Protein AF-A0A8S3Q3R0-F1 (afdb_monomer_lite)

Structure (mmCIF, N/CA/C/O backbone):
data_AF-A0A8S3Q3R0-F1
#
_entry.id   AF-A0A8S3Q3R0-F1
#
loop_
_atom_site.group_PDB
_atom_site.id
_atom_site.type_symbol
_atom_site.label_atom_id
_atom_site.label_alt_id
_atom_site.label_comp_id
_atom_site.label_asym_id
_atom_site.label_entity_id
_atom_site.label_seq_id
_atom_site.pdbx_PDB_ins_code
_atom_site.Cartn_x
_atom_site.Cartn_y
_atom_site.Cartn_z
_atom_site.occupancy
_atom_site.B_iso_or_equiv
_atom_site.auth_seq_id
_atom_site.auth_comp_id
_atom_site.auth_asym_id
_atom_site.auth_atom_id
_atom_site.pdbx_PDB_model_num
ATOM 1 N N . MET A 1 1 ? 2.357 1.142 56.734 1.00 55.53 1 MET A N 1
ATOM 2 C CA . MET A 1 1 ? 2.567 0.820 55.309 1.00 55.53 1 MET A CA 1
ATOM 3 C C . MET A 1 1 ? 4.013 0.395 55.150 1.00 55.53 1 MET A C 1
ATOM 5 O O . MET A 1 1 ? 4.889 1.196 55.467 1.00 55.53 1 MET A O 1
ATOM 9 N N . THR A 1 2 ? 4.252 -0.863 54.793 1.00 74.12 2 THR A N 1
ATOM 10 C CA . THR A 1 2 ? 5.603 -1.425 54.635 1.00 74.12 2 THR A CA 1
ATOM 11 C C . THR A 1 2 ? 6.264 -0.906 53.353 1.00 74.12 2 THR A C 1
ATOM 13 O O . THR A 1 2 ? 5.603 -0.333 52.483 1.00 74.12 2 THR A O 1
ATOM 16 N N . GLU A 1 3 ? 7.583 -1.049 53.240 1.00 57.28 3 GLU A N 1
ATOM 17 C CA . GLU A 1 3 ? 8.340 -0.569 52.076 1.00 57.28 3 GLU A CA 1
ATOM 18 C C . GLU A 1 3 ? 7.909 -1.259 50.772 1.00 57.28 3 GLU A C 1
ATOM 20 O O . GLU A 1 3 ? 7.793 -0.607 49.731 1.00 57.28 3 GLU A O 1
ATOM 25 N N . ASP A 1 4 ? 7.524 -2.531 50.862 1.00 60.81 4 ASP A N 1
ATOM 26 C CA . ASP A 1 4 ? 6.978 -3.295 49.738 1.00 60.81 4 ASP A CA 1
ATOM 27 C C . ASP A 1 4 ? 5.596 -2.788 49.312 1.00 60.81 4 ASP A C 1
ATOM 29 O O . ASP A 1 4 ? 5.349 -2.588 48.124 1.00 60.81 4 ASP A O 1
ATOM 33 N N . GLN A 1 5 ? 4.733 -2.417 50.265 1.00 55.50 5 GLN A N 1
ATOM 34 C CA . GLN A 1 5 ? 3.443 -1.783 49.957 1.00 55.50 5 GLN A CA 1
ATOM 35 C C . GLN A 1 5 ? 3.614 -0.412 49.279 1.00 55.50 5 GLN A C 1
ATOM 37 O O . GLN A 1 5 ? 2.779 -0.004 48.472 1.00 55.50 5 GLN A O 1
ATOM 42 N N . ARG A 1 6 ? 4.705 0.316 49.569 1.00 60.00 6 ARG A N 1
ATOM 43 C CA . ARG A 1 6 ? 5.038 1.577 48.879 1.00 60.00 6 ARG A CA 1
ATOM 44 C C . ARG A 1 6 ? 5.534 1.357 47.455 1.00 60.00 6 ARG A C 1
ATOM 46 O O . ARG A 1 6 ? 5.223 2.180 46.593 1.00 60.00 6 ARG A O 1
ATOM 53 N N . LYS A 1 7 ? 6.323 0.308 47.209 1.00 60.75 7 LYS A N 1
ATOM 54 C CA . LYS A 1 7 ? 6.790 -0.038 45.858 1.00 60.75 7 LYS A CA 1
ATOM 55 C C . LYS A 1 7 ? 5.627 -0.486 44.981 1.00 60.75 7 LYS A C 1
ATOM 57 O O . LYS A 1 7 ? 5.509 0.004 43.860 1.00 60.75 7 LYS A O 1
ATOM 62 N N . GLU A 1 8 ? 4.727 -1.292 45.532 1.00 63.91 8 GLU A N 1
ATOM 63 C CA . GLU A 1 8 ? 3.552 -1.773 44.808 1.00 63.91 8 GLU A CA 1
ATOM 64 C C . GLU A 1 8 ? 2.588 -0.631 44.466 1.00 63.91 8 GLU A C 1
ATOM 66 O O . GLU A 1 8 ? 2.228 -0.438 43.307 1.00 63.91 8 GLU A O 1
ATOM 71 N N . ALA A 1 9 ? 2.299 0.253 45.427 1.00 65.81 9 ALA A N 1
ATOM 72 C CA . ALA A 1 9 ? 1.478 1.437 45.171 1.00 65.81 9 ALA A CA 1
ATOM 73 C C . ALA A 1 9 ? 2.068 2.355 44.079 1.00 65.81 9 ALA A C 1
ATOM 75 O O . ALA A 1 9 ? 1.327 2.954 43.296 1.00 65.81 9 ALA A O 1
ATOM 76 N N . LYS A 1 10 ? 3.403 2.460 43.994 1.00 64.31 10 LYS A N 1
ATOM 77 C CA . LYS A 1 10 ? 4.081 3.223 42.933 1.00 64.31 10 LYS A CA 1
ATOM 78 C C . LYS A 1 10 ? 4.008 2.526 41.570 1.00 64.31 10 LYS A C 1
ATOM 80 O O . LYS A 1 10 ? 3.800 3.228 40.579 1.00 64.31 10 LYS A O 1
ATOM 85 N N . ARG A 1 11 ? 4.136 1.192 41.502 1.00 66.56 11 ARG A N 1
ATOM 86 C CA . ARG A 1 11 ? 3.956 0.419 40.253 1.00 66.56 11 ARG A CA 1
ATOM 87 C C . ARG A 1 11 ? 2.537 0.579 39.719 1.00 66.56 11 ARG A C 1
ATOM 89 O O . ARG A 1 11 ? 2.366 0.987 38.572 1.00 66.56 11 ARG A O 1
ATOM 96 N N . VAL A 1 12 ? 1.532 0.379 40.570 1.00 68.44 12 VAL A N 1
ATOM 97 C CA . VAL A 1 12 ? 0.114 0.511 40.200 1.00 68.44 12 VAL A CA 1
ATOM 98 C C . 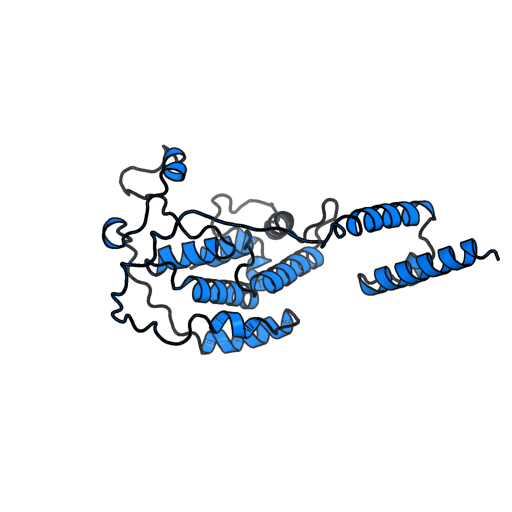VAL A 1 12 ? -0.205 1.922 39.690 1.00 68.44 12 VAL A C 1
ATOM 100 O O . VAL A 1 12 ? -0.873 2.081 38.667 1.00 68.44 12 VAL A O 1
ATOM 103 N N . ALA A 1 13 ? 0.325 2.964 40.340 1.00 68.50 13 ALA A N 1
ATOM 104 C CA . ALA A 1 13 ? 0.142 4.346 39.895 1.00 68.50 13 ALA A CA 1
ATOM 105 C C . ALA A 1 13 ? 0.798 4.629 38.529 1.00 68.50 13 ALA A C 1
ATOM 107 O O . ALA A 1 13 ? 0.2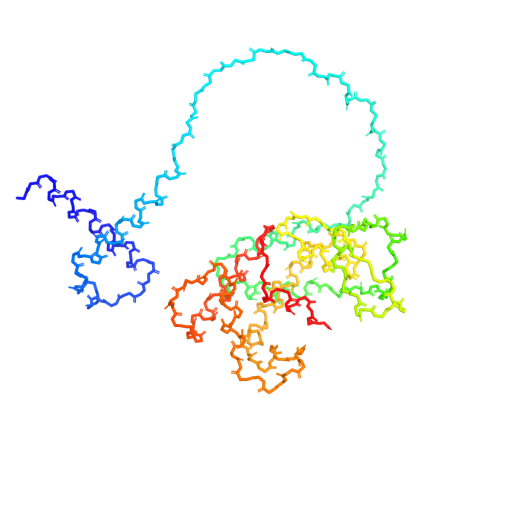23 5.340 37.701 1.00 68.50 13 ALA A O 1
ATOM 108 N N . HIS A 1 14 ? 1.980 4.063 38.271 1.00 64.56 14 HIS A N 1
ATOM 109 C CA . HIS A 1 14 ? 2.680 4.226 36.997 1.00 64.56 14 HIS A CA 1
ATOM 110 C C . HIS A 1 14 ? 1.936 3.542 35.840 1.00 64.56 14 HIS A C 1
ATOM 112 O O . HIS A 1 14 ? 1.768 4.136 34.774 1.00 64.56 14 HIS A O 1
ATOM 118 N N . VAL A 1 15 ? 1.404 2.342 36.078 1.00 60.66 15 VAL A N 1
ATOM 119 C CA . VAL A 1 15 ? 0.620 1.583 35.092 1.00 60.66 15 VAL A CA 1
ATOM 120 C C . VAL A 1 15 ? -0.714 2.270 34.793 1.00 60.66 15 VAL A C 1
ATOM 122 O O . VAL A 1 15 ? -1.055 2.448 33.623 1.00 60.66 15 VAL A O 1
ATOM 125 N N . LYS A 1 16 ? -1.429 2.774 35.811 1.00 64.81 16 LYS A N 1
ATOM 126 C CA . LYS A 1 16 ? -2.643 3.589 35.598 1.00 64.81 16 LYS A CA 1
ATOM 127 C C . LYS A 1 16 ? -2.356 4.833 34.747 1.00 64.81 16 LYS A C 1
ATOM 129 O O . LYS A 1 16 ? -3.160 5.186 33.884 1.00 64.81 16 LYS A O 1
ATOM 134 N N . ALA A 1 17 ? -1.196 5.467 34.931 1.00 62.94 17 ALA A N 1
ATOM 135 C CA . ALA A 1 17 ? -0.782 6.611 34.120 1.00 62.94 17 ALA A CA 1
ATOM 136 C C . ALA A 1 17 ? -0.453 6.228 32.664 1.00 62.94 17 ALA A C 1
ATOM 138 O O . ALA A 1 17 ? -0.790 6.985 31.754 1.00 62.94 17 ALA A O 1
ATOM 139 N N . LEU A 1 18 ? 0.162 5.064 32.423 1.00 53.94 18 LEU A N 1
ATOM 140 C CA . LEU A 1 18 ? 0.450 4.556 31.074 1.00 53.94 18 LEU A CA 1
ATOM 141 C C . LEU A 1 18 ? -0.827 4.155 30.325 1.00 53.94 18 LEU A C 1
ATOM 143 O O . LEU A 1 18 ? -1.009 4.562 29.177 1.00 53.94 18 LEU A O 1
ATOM 147 N N . LEU A 1 19 ? -1.752 3.465 30.998 1.00 54.62 19 LEU A N 1
ATOM 148 C CA . LEU A 1 19 ? -3.058 3.090 30.445 1.00 54.62 19 LEU A CA 1
ATOM 149 C C . LEU A 1 19 ? -3.909 4.326 30.120 1.00 54.62 19 LEU A C 1
ATOM 151 O O . LEU A 1 19 ? -4.463 4.423 29.027 1.00 54.62 19 LEU A O 1
ATOM 155 N N . SER A 1 20 ? -3.913 5.332 31.004 1.00 57.41 20 SER A N 1
ATOM 156 C CA . SER A 1 20 ? -4.575 6.621 30.754 1.00 57.41 20 SER A CA 1
ATOM 157 C C . SER A 1 20 ? -3.972 7.398 29.576 1.00 57.41 20 SER A C 1
ATOM 159 O O . SER A 1 20 ? -4.636 8.276 29.023 1.00 57.41 20 SER A O 1
ATOM 161 N N . ARG A 1 21 ? -2.713 7.123 29.213 1.00 48.75 21 ARG A N 1
ATOM 162 C CA . ARG A 1 21 ? -1.996 7.781 28.112 1.00 48.75 21 ARG A CA 1
ATOM 163 C C . ARG A 1 21 ? -2.153 7.032 26.785 1.00 48.75 21 ARG A C 1
ATOM 165 O O . ARG A 1 21 ? -1.981 7.652 25.738 1.00 48.75 21 ARG A O 1
ATOM 172 N N . GLN A 1 22 ? -2.480 5.736 26.828 1.00 50.00 22 GLN A N 1
ATOM 173 C CA . GLN A 1 22 ? -2.646 4.879 25.652 1.00 50.00 22 GLN A CA 1
ATOM 174 C C . GLN A 1 22 ? -4.094 4.755 25.153 1.00 50.00 22 GLN A C 1
ATOM 176 O O . GLN A 1 22 ? -4.249 4.563 23.952 1.00 50.00 22 GLN A O 1
ATOM 181 N N . ASN A 1 23 ? -5.136 4.920 25.986 1.00 44.50 23 ASN A N 1
ATOM 182 C CA . ASN A 1 23 ? -6.535 4.992 25.526 1.00 44.50 23 ASN A CA 1
ATOM 183 C C . ASN A 1 23 ? -7.469 5.733 26.509 1.00 44.50 23 ASN A C 1
ATOM 185 O O . ASN A 1 23 ? -7.290 5.714 27.723 1.00 44.50 23 ASN A O 1
ATOM 189 N N . GLN A 1 24 ? -8.487 6.386 25.946 1.00 50.22 24 GLN A N 1
ATOM 190 C CA . GLN A 1 24 ? -9.532 7.185 26.599 1.00 50.22 24 GLN A CA 1
ATOM 191 C C . GLN A 1 24 ? -10.430 6.357 27.551 1.00 50.22 24 GLN A C 1
ATOM 193 O O . GLN A 1 24 ? -11.548 6.017 27.182 1.00 50.22 24 GLN A O 1
ATOM 198 N N . LEU A 1 25 ? -9.983 6.050 28.772 1.00 47.44 25 LEU A N 1
ATOM 199 C CA . LEU A 1 25 ? -10.864 5.518 29.826 1.00 47.44 25 LEU A CA 1
ATOM 200 C C . LEU A 1 25 ? -11.477 6.666 30.634 1.00 47.44 25 LEU A C 1
ATOM 202 O O . LEU A 1 25 ? -10.779 7.592 31.061 1.00 47.44 25 LEU A O 1
ATOM 206 N N . SER A 1 26 ? -12.790 6.618 30.855 1.00 53.34 26 SER A N 1
ATOM 207 C CA . SER A 1 26 ? -13.448 7.538 31.781 1.00 53.34 26 SER A CA 1
ATOM 208 C C . SER A 1 26 ? -13.045 7.194 33.221 1.00 53.34 26 SER A C 1
ATOM 210 O O . SER A 1 26 ? -12.772 6.037 33.539 1.00 53.34 26 SER A O 1
ATOM 212 N N . ARG A 1 27 ? -13.039 8.179 34.134 1.00 50.53 27 ARG A N 1
ATOM 213 C CA . ARG A 1 27 ? -12.671 7.962 35.553 1.00 50.53 27 ARG A CA 1
ATOM 214 C C . ARG A 1 27 ? -13.441 6.804 36.216 1.00 50.53 27 ARG A C 1
ATOM 216 O O . ARG A 1 27 ? -12.908 6.175 37.115 1.00 50.53 27 ARG A O 1
ATOM 223 N N . LYS A 1 28 ? -14.649 6.482 35.734 1.00 46.88 28 LYS A N 1
ATOM 224 C CA . LYS A 1 28 ? -15.482 5.379 36.244 1.00 46.88 28 LYS A CA 1
ATOM 225 C C . LYS A 1 28 ? -14.962 3.979 35.890 1.00 46.88 28 LYS A C 1
ATOM 227 O O . LYS A 1 28 ? -15.290 3.034 36.593 1.00 46.88 28 LYS A O 1
ATOM 232 N N . GLU A 1 29 ? -14.169 3.837 34.832 1.00 50.75 29 GLU A N 1
ATOM 233 C CA . GLU A 1 29 ? -13.604 2.545 34.410 1.00 50.75 29 GLU A CA 1
ATOM 234 C C . GLU A 1 29 ? -12.244 2.271 35.078 1.00 50.75 29 GLU A C 1
ATOM 236 O O . GLU A 1 29 ? -11.837 1.123 35.205 1.00 50.75 29 GLU A O 1
ATOM 241 N N . GLN A 1 30 ? -11.563 3.312 35.575 1.00 50.94 30 GLN A N 1
ATOM 242 C CA . GLN A 1 30 ? -10.309 3.185 36.336 1.00 50.94 30 GLN A CA 1
ATOM 243 C C . GLN A 1 30 ? -10.505 2.726 37.789 1.00 50.94 30 GLN A C 1
ATOM 245 O O . GLN A 1 30 ? -9.556 2.223 38.402 1.00 50.94 30 GLN A O 1
ATOM 250 N N . ASP A 1 31 ? -11.710 2.917 38.327 1.00 53.28 31 ASP A N 1
ATOM 251 C CA . ASP A 1 31 ? -12.071 2.571 39.706 1.00 53.28 31 ASP A CA 1
ATOM 252 C C . ASP A 1 31 ? -12.679 1.158 39.830 1.00 53.28 31 ASP A C 1
ATOM 254 O O . ASP A 1 31 ? -12.836 0.668 40.942 1.00 53.28 31 ASP A O 1
ATOM 258 N N . ASN A 1 32 ? -12.960 0.485 38.703 1.00 49.34 32 ASN A N 1
ATOM 259 C CA . ASN A 1 32 ? -13.621 -0.831 38.634 1.00 49.34 32 ASN A CA 1
ATOM 260 C C . ASN A 1 32 ? -12.737 -1.951 38.044 1.00 49.34 32 ASN A C 1
ATOM 262 O O . ASN A 1 32 ? -13.254 -2.974 37.604 1.00 49.34 32 ASN A O 1
ATOM 266 N N . LEU A 1 33 ? -11.417 -1.763 37.991 1.00 52.84 33 LEU A N 1
ATOM 267 C CA . LEU A 1 33 ? -10.488 -2.835 37.621 1.00 52.84 33 LEU A CA 1
ATOM 268 C C . LEU A 1 33 ? -10.213 -3.700 38.850 1.00 52.84 33 LEU A C 1
ATOM 270 O O . LEU A 1 33 ? -9.675 -3.205 39.842 1.00 52.84 33 LEU A O 1
ATOM 274 N N . ASN A 1 34 ? -10.597 -4.971 38.774 1.00 56.75 34 ASN A N 1
ATOM 275 C CA . ASN A 1 34 ? -10.383 -5.941 39.840 1.00 56.75 34 ASN A CA 1
ATOM 276 C C . ASN A 1 34 ? -8.897 -6.346 39.880 1.00 56.75 34 ASN A C 1
ATOM 278 O O . ASN A 1 34 ? -8.222 -6.344 38.849 1.00 56.75 34 ASN A O 1
ATOM 282 N N . ASP A 1 35 ? -8.382 -6.716 41.057 1.00 53.00 35 ASP A N 1
ATOM 283 C CA . ASP A 1 35 ? -6.955 -7.034 41.257 1.00 53.00 35 ASP A CA 1
ATOM 284 C C . ASP A 1 35 ? -6.449 -8.183 40.350 1.00 53.00 35 ASP A C 1
ATOM 286 O O . ASP A 1 35 ? -5.274 -8.211 39.983 1.00 53.00 35 ASP A O 1
ATOM 290 N N . GLU A 1 36 ? -7.337 -9.086 39.912 1.00 47.53 36 GLU A N 1
ATOM 291 C CA . GLU A 1 36 ? -7.032 -10.153 38.940 1.00 47.53 36 GLU A CA 1
ATOM 292 C C . GLU A 1 36 ? -6.770 -9.628 37.518 1.00 47.53 36 GLU A C 1
ATOM 294 O O . GLU A 1 36 ? -5.840 -10.090 36.853 1.00 47.53 36 GLU A O 1
ATOM 299 N N . ASP A 1 37 ? -7.519 -8.618 37.065 1.00 51.84 37 ASP A N 1
ATOM 300 C CA . ASP A 1 37 ? -7.326 -8.012 35.740 1.00 51.84 37 ASP A CA 1
ATOM 301 C C . ASP A 1 37 ? -6.023 -7.202 35.694 1.00 51.84 37 ASP A C 1
ATOM 303 O O . ASP A 1 37 ? -5.341 -7.134 34.668 1.00 51.84 37 ASP A O 1
ATOM 307 N N . LEU A 1 38 ? -5.632 -6.623 36.835 1.00 52.72 38 LEU A N 1
ATOM 308 C CA . LEU A 1 38 ? -4.362 -5.921 36.983 1.00 52.72 38 LEU A CA 1
ATOM 309 C C . LEU A 1 38 ? -3.170 -6.891 36.907 1.00 52.72 38 LEU A C 1
ATOM 311 O O . LEU A 1 38 ? -2.164 -6.576 36.270 1.00 52.72 38 LEU A O 1
ATOM 315 N N . ALA A 1 39 ? -3.292 -8.081 37.505 1.00 53.72 39 ALA A N 1
ATOM 316 C CA . ALA A 1 39 ? -2.254 -9.112 37.487 1.00 53.72 39 ALA A CA 1
ATOM 317 C C . ALA A 1 39 ? -2.014 -9.692 36.079 1.00 53.72 39 ALA A C 1
ATOM 319 O O . ALA A 1 39 ? -0.864 -9.892 35.681 1.00 53.72 39 ALA A O 1
ATOM 320 N N . ALA A 1 40 ? -3.075 -9.890 35.290 1.00 51.56 40 ALA A N 1
ATOM 321 C CA . ALA A 1 40 ? -2.968 -10.370 33.908 1.00 51.56 40 ALA A CA 1
ATOM 322 C C . ALA A 1 40 ? -2.253 -9.361 32.984 1.00 51.56 40 ALA A C 1
ATOM 324 O O . ALA A 1 40 ? -1.435 -9.734 32.136 1.00 51.56 40 ALA A O 1
ATOM 325 N N . VAL A 1 41 ? -2.505 -8.063 33.188 1.00 51.53 41 VAL A N 1
ATOM 326 C CA . VAL A 1 41 ? -1.813 -6.987 32.461 1.00 51.53 41 VAL A CA 1
ATOM 327 C C . VAL A 1 41 ? -0.344 -6.882 32.888 1.00 51.53 41 VAL A C 1
ATOM 329 O O . VAL A 1 41 ? 0.516 -6.663 32.038 1.00 51.53 41 VAL A O 1
ATOM 332 N N . LEU A 1 42 ? -0.032 -7.086 34.174 1.00 48.19 42 LEU A N 1
ATOM 333 C CA . LEU A 1 42 ? 1.345 -7.079 34.687 1.00 48.19 42 LEU A CA 1
ATOM 334 C C . LEU A 1 42 ? 2.195 -8.219 34.102 1.00 48.19 42 LEU A C 1
ATOM 336 O O . LEU A 1 42 ? 3.318 -7.968 33.667 1.00 48.19 42 LEU A O 1
ATOM 340 N N . SER A 1 43 ? 1.640 -9.430 33.998 1.00 51.47 43 SER A N 1
ATOM 341 C CA . SER A 1 43 ? 2.307 -10.581 33.363 1.00 51.47 43 SER A CA 1
ATOM 342 C C . SER A 1 43 ? 2.633 -10.325 31.884 1.00 51.47 43 SER A C 1
ATOM 344 O O . SER A 1 43 ? 3.734 -10.632 31.432 1.00 51.47 43 SER A O 1
ATOM 346 N N . SER A 1 44 ? 1.723 -9.681 31.149 1.00 46.03 44 SER A N 1
ATOM 347 C CA . SER A 1 44 ? 1.898 -9.394 29.716 1.00 46.03 44 SER A CA 1
ATOM 348 C C . SER A 1 44 ? 2.935 -8.289 29.432 1.00 46.03 44 SER A C 1
ATOM 350 O O . SER A 1 44 ? 3.458 -8.177 28.319 1.00 46.03 44 SER A O 1
ATOM 352 N N . ILE A 1 45 ? 3.222 -7.439 30.425 1.00 46.03 45 ILE A N 1
ATOM 353 C CA . ILE A 1 45 ? 4.236 -6.377 30.338 1.00 46.03 45 ILE A CA 1
ATOM 354 C C . ILE A 1 45 ? 5.622 -6.923 30.715 1.00 46.03 45 ILE A C 1
ATOM 356 O O . ILE A 1 45 ? 6.595 -6.602 30.034 1.00 46.03 45 ILE A O 1
ATOM 360 N N . GLU A 1 46 ? 5.720 -7.792 31.727 1.00 43.12 46 GLU A N 1
ATOM 361 C CA . GLU A 1 46 ? 6.992 -8.413 32.138 1.00 43.12 46 GLU A CA 1
ATOM 362 C C . GLU A 1 46 ? 7.566 -9.362 31.067 1.00 43.12 46 GLU A C 1
ATOM 364 O O . GLU A 1 46 ? 8.784 -9.422 30.887 1.00 43.12 46 GLU A O 1
ATOM 369 N N . GLU A 1 47 ? 6.718 -10.029 30.275 1.00 42.59 47 GLU A N 1
ATOM 370 C CA . GLU A 1 47 ? 7.173 -10.842 29.135 1.00 42.59 47 GLU A CA 1
ATOM 371 C C . GLU A 1 47 ? 7.780 -10.007 27.992 1.00 42.59 47 GLU A C 1
ATOM 373 O O . GLU A 1 47 ? 8.653 -10.492 27.273 1.00 42.59 47 GLU A O 1
ATOM 378 N N . ASN A 1 48 ? 7.400 -8.731 27.855 1.00 38.09 48 ASN A N 1
ATOM 379 C CA . ASN A 1 48 ? 7.935 -7.845 26.816 1.00 38.09 48 ASN A CA 1
ATOM 380 C C . ASN A 1 48 ? 9.226 -7.109 27.224 1.00 38.09 48 ASN A C 1
ATOM 382 O O . ASN A 1 48 ? 9.957 -6.650 26.346 1.00 38.09 48 ASN A O 1
ATOM 386 N N . GLU A 1 49 ? 9.550 -7.013 28.519 1.00 35.69 49 GLU A N 1
ATOM 387 C CA . GLU A 1 49 ? 10.797 -6.381 28.991 1.00 35.69 49 GLU A CA 1
ATOM 388 C C . GLU A 1 49 ? 11.988 -7.362 29.080 1.00 35.69 49 GLU A C 1
ATOM 390 O O . GLU A 1 49 ? 13.141 -6.933 29.055 1.00 35.69 49 GLU A O 1
ATOM 395 N N . ASN A 1 50 ? 11.750 -8.681 29.061 1.00 32.78 50 ASN A N 1
ATOM 396 C CA . ASN A 1 50 ? 12.799 -9.711 29.157 1.00 32.78 50 ASN A CA 1
ATOM 397 C C . ASN A 1 50 ? 13.447 -10.138 27.819 1.00 32.78 50 ASN A C 1
ATOM 399 O O . ASN A 1 50 ? 14.258 -11.063 27.792 1.00 32.78 50 ASN A O 1
ATOM 403 N N . HIS A 1 51 ? 13.157 -9.466 26.699 1.00 32.88 51 HIS A N 1
ATOM 404 C CA . HIS A 1 51 ? 13.831 -9.701 25.405 1.00 32.88 51 HIS A CA 1
ATOM 405 C C . HIS A 1 51 ? 14.914 -8.666 25.056 1.00 32.88 51 HIS A C 1
ATOM 407 O O . HIS A 1 51 ? 15.335 -8.540 23.902 1.00 32.88 51 HIS A O 1
ATOM 413 N N . HIS A 1 52 ? 15.422 -7.942 26.058 1.00 31.80 52 HIS A N 1
ATOM 414 C CA . HIS A 1 52 ? 16.446 -6.920 25.846 1.00 31.80 52 HIS A CA 1
ATOM 415 C C . HIS A 1 52 ? 17.604 -6.933 26.853 1.00 31.80 52 HIS A C 1
ATOM 417 O O . HIS A 1 52 ? 18.025 -5.876 27.302 1.00 31.80 52 HIS A O 1
ATOM 423 N N . VAL A 1 53 ? 18.177 -8.103 27.173 1.00 30.88 53 VAL A N 1
ATOM 424 C CA . VAL A 1 53 ? 19.496 -8.175 27.840 1.00 30.88 53 VAL A CA 1
ATOM 425 C C . VAL A 1 53 ? 20.261 -9.460 27.471 1.00 30.88 53 VAL A C 1
ATOM 427 O O . VAL A 1 53 ? 19.982 -10.478 28.085 1.00 30.88 53 VAL A O 1
ATOM 430 N N . ILE A 1 54 ? 21.224 -9.402 26.531 1.00 29.27 54 ILE A N 1
ATOM 431 C CA . ILE A 1 54 ? 22.517 -10.152 26.479 1.00 29.27 54 ILE A CA 1
ATOM 432 C C . ILE A 1 54 ? 23.402 -9.448 25.422 1.00 29.27 54 ILE A C 1
ATOM 434 O O . ILE A 1 54 ? 22.902 -9.155 24.341 1.00 29.27 54 ILE A O 1
ATOM 438 N N . ASP A 1 55 ? 24.713 -9.236 25.522 1.00 26.62 55 ASP A N 1
ATOM 439 C CA . ASP A 1 55 ? 25.679 -8.868 26.567 1.00 26.62 55 ASP A CA 1
ATOM 440 C C . ASP A 1 55 ? 26.938 -8.462 25.760 1.00 26.62 55 ASP A C 1
ATOM 442 O O . ASP A 1 55 ? 27.267 -9.101 24.756 1.00 26.62 55 ASP A O 1
ATOM 446 N N . LEU A 1 56 ? 27.599 -7.364 26.126 1.00 29.56 56 LEU A N 1
ATOM 447 C CA . LEU A 1 56 ? 28.785 -6.821 25.456 1.00 29.56 56 LEU A CA 1
ATOM 448 C C . LEU A 1 56 ? 29.996 -7.033 26.368 1.00 29.56 56 LEU A C 1
ATOM 450 O O . LEU A 1 56 ? 30.243 -6.194 27.228 1.00 29.56 56 LEU A O 1
ATOM 454 N N . THR A 1 57 ? 30.805 -8.073 26.137 1.00 28.19 57 THR A N 1
ATOM 455 C CA . THR A 1 57 ? 32.227 -8.095 26.539 1.00 28.19 57 THR A CA 1
ATOM 456 C C . THR A 1 57 ? 33.088 -8.956 25.586 1.00 28.19 57 THR A C 1
ATOM 458 O O . THR A 1 57 ? 32.701 -10.039 25.169 1.00 28.19 57 THR A O 1
ATOM 461 N N . SER A 1 58 ? 34.239 -8.385 25.202 1.00 26.95 58 SER A N 1
ATOM 462 C CA . SER A 1 58 ? 35.274 -8.778 24.203 1.00 26.95 58 SER A CA 1
ATOM 463 C C . SER A 1 58 ? 36.314 -9.782 24.777 1.00 26.95 58 SER A C 1
ATOM 465 O O . SER A 1 58 ? 36.112 -10.177 25.926 1.00 26.95 58 SER A O 1
ATOM 467 N N . PRO A 1 59 ? 37.508 -10.089 24.185 1.00 40.06 59 PRO A N 1
ATOM 468 C CA . PRO A 1 59 ? 38.047 -10.044 22.801 1.00 40.06 59 PRO A CA 1
ATOM 469 C C . PRO A 1 59 ? 38.747 -11.370 22.349 1.00 40.06 59 PRO A C 1
ATOM 471 O O . PRO A 1 59 ? 39.056 -12.219 23.179 1.00 40.06 59 PRO A O 1
ATOM 474 N N . ASN A 1 60 ? 39.061 -11.524 21.048 1.00 27.59 60 ASN A N 1
ATOM 475 C CA . ASN A 1 60 ? 40.364 -11.991 20.500 1.00 27.59 60 ASN A CA 1
ATOM 476 C C . ASN A 1 60 ? 40.263 -12.387 19.008 1.00 27.59 60 ASN A C 1
ATOM 478 O O . ASN A 1 60 ? 39.603 -13.356 18.643 1.00 27.59 60 ASN A O 1
ATOM 482 N N . GLU A 1 61 ? 40.976 -11.640 18.167 1.00 28.52 61 GLU A N 1
ATOM 483 C CA . GLU A 1 61 ? 41.538 -12.057 16.866 1.00 28.52 61 GLU A CA 1
ATOM 484 C C . GLU A 1 61 ? 42.860 -12.847 17.119 1.00 28.52 61 GLU A C 1
ATOM 486 O O . GLU A 1 61 ? 43.331 -12.784 18.261 1.00 28.52 61 GLU A O 1
ATOM 491 N N . PRO A 1 62 ? 43.512 -13.552 16.150 1.00 39.47 62 PRO A N 1
ATOM 492 C CA . PRO A 1 62 ? 43.659 -13.108 14.755 1.00 39.47 62 PRO A CA 1
ATOM 493 C C . PRO A 1 62 ? 43.783 -14.178 13.632 1.00 39.47 62 PRO A C 1
ATOM 495 O O . PRO A 1 62 ? 43.968 -15.368 13.857 1.00 39.47 62 PRO A O 1
ATOM 498 N N . GLU A 1 63 ? 43.796 -13.638 12.406 1.00 26.64 63 GLU A N 1
ATOM 499 C CA . GLU A 1 63 ? 44.618 -14.037 11.244 1.00 26.64 63 GLU A CA 1
ATOM 500 C C . GLU A 1 63 ? 44.207 -15.173 10.272 1.00 26.64 63 GLU A C 1
ATOM 502 O O . GLU A 1 63 ? 44.068 -16.341 10.613 1.00 26.64 63 GLU A O 1
ATOM 507 N N . ALA A 1 64 ? 44.250 -14.765 8.989 1.00 26.83 64 ALA A N 1
ATOM 508 C CA . ALA A 1 64 ? 44.607 -15.498 7.765 1.00 26.83 64 ALA A CA 1
ATOM 509 C C . ALA A 1 64 ? 43.487 -16.056 6.852 1.00 26.83 64 ALA A C 1
ATOM 511 O O . ALA A 1 64 ? 42.663 -16.867 7.247 1.00 26.83 64 ALA A O 1
ATOM 512 N N . MET A 1 65 ? 43.614 -15.687 5.563 1.00 30.91 65 MET A N 1
ATOM 513 C CA . MET A 1 65 ? 42.782 -15.993 4.377 1.00 30.91 65 MET A CA 1
ATOM 514 C C . MET A 1 65 ? 41.518 -15.119 4.285 1.00 30.91 65 MET A C 1
ATOM 516 O O . MET A 1 65 ? 40.659 -15.158 5.141 1.00 30.91 65 MET A O 1
ATOM 520 N N . GLU A 1 66 ? 41.319 -14.241 3.302 1.00 33.41 66 GLU A N 1
ATOM 521 C CA . GLU A 1 66 ? 41.538 -14.454 1.877 1.00 33.41 66 GLU A CA 1
ATOM 522 C C . GLU A 1 66 ? 41.614 -13.091 1.158 1.00 33.41 66 GLU A C 1
ATOM 524 O O . GLU A 1 66 ? 40.633 -12.506 0.699 1.00 33.41 66 GLU A O 1
ATOM 529 N N . GLN A 1 67 ? 42.831 -12.550 1.067 1.00 32.84 67 GLN A N 1
ATOM 530 C CA . GLN A 1 67 ? 43.164 -11.456 0.157 1.00 32.84 67 GLN A CA 1
ATOM 531 C C . GLN A 1 67 ? 43.153 -11.988 -1.284 1.00 32.84 67 GLN A C 1
ATOM 533 O O . GLN A 1 67 ? 44.202 -12.332 -1.816 1.00 32.84 67 GLN A O 1
ATOM 538 N N . LYS A 1 68 ? 41.975 -12.090 -1.912 1.00 31.14 68 LYS A N 1
ATOM 539 C CA . LYS A 1 68 ? 41.827 -12.347 -3.361 1.00 31.14 68 LYS A CA 1
ATOM 540 C C . LYS A 1 68 ? 40.451 -11.920 -3.907 1.00 31.14 68 LYS A C 1
ATOM 542 O O . LYS A 1 68 ? 39.813 -12.641 -4.656 1.00 31.14 68 LYS A O 1
ATOM 547 N N . ALA A 1 69 ? 39.998 -10.711 -3.566 1.00 31.23 69 ALA A N 1
ATOM 548 C CA . ALA A 1 69 ? 38.820 -10.096 -4.207 1.00 31.23 69 ALA A CA 1
ATOM 549 C C . ALA A 1 69 ? 38.941 -8.571 -4.417 1.00 31.23 69 ALA A C 1
ATOM 551 O O . ALA A 1 69 ? 37.953 -7.885 -4.659 1.00 31.23 69 ALA A O 1
ATOM 552 N N . LYS A 1 70 ? 40.159 -8.018 -4.343 1.00 33.78 70 LYS A N 1
ATOM 553 C CA . LYS A 1 70 ? 40.458 -6.606 -4.641 1.00 33.78 70 LYS A CA 1
ATOM 554 C C . LYS A 1 70 ? 41.458 -6.512 -5.791 1.00 33.78 70 LYS A C 1
ATOM 556 O O . LYS A 1 70 ? 42.627 -6.253 -5.551 1.00 33.78 70 LYS A O 1
ATOM 561 N N . ALA A 1 71 ? 41.012 -6.793 -7.013 1.00 33.94 71 ALA A N 1
ATOM 562 C CA . ALA A 1 71 ? 41.652 -6.346 -8.259 1.00 33.94 71 ALA A CA 1
ATOM 563 C C . ALA A 1 71 ? 40.863 -6.880 -9.463 1.00 33.94 71 ALA A C 1
ATOM 565 O O . ALA A 1 71 ? 41.239 -7.895 -10.043 1.00 33.94 71 ALA A O 1
ATOM 566 N N . LYS A 1 72 ? 39.743 -6.220 -9.778 1.00 33.38 72 LYS A N 1
ATOM 567 C CA . LYS A 1 72 ? 39.060 -6.144 -11.087 1.00 33.38 72 LYS A CA 1
ATOM 568 C C . LYS A 1 72 ? 37.592 -5.852 -10.824 1.00 33.38 72 LYS A C 1
ATOM 570 O O . LYS A 1 72 ? 36.825 -6.779 -10.613 1.00 33.38 72 LYS A O 1
ATOM 575 N N . THR A 1 73 ? 37.237 -4.575 -10.766 1.00 30.06 73 THR A N 1
ATOM 576 C CA . THR A 1 73 ? 36.085 -3.963 -11.459 1.00 30.06 73 THR A CA 1
ATOM 577 C C . THR A 1 73 ? 36.178 -2.458 -11.177 1.00 30.06 73 THR A C 1
ATOM 579 O O . THR A 1 73 ? 35.360 -1.877 -10.476 1.00 30.06 73 THR A O 1
ATOM 582 N N . GLU A 1 74 ? 37.257 -1.837 -11.655 1.00 35.00 74 GLU A N 1
ATOM 583 C CA . GLU A 1 74 ? 37.270 -0.401 -11.932 1.00 35.00 74 GLU A CA 1
ATOM 584 C C . GLU A 1 74 ? 36.991 -0.268 -13.425 1.00 35.00 74 GLU A C 1
ATOM 586 O O . GLU A 1 74 ? 37.897 -0.279 -14.249 1.00 35.00 74 GLU A O 1
ATOM 591 N N . GLU A 1 75 ? 35.710 -0.222 -13.768 1.00 32.09 75 GLU A N 1
ATOM 592 C CA . GLU A 1 75 ? 35.263 0.353 -15.030 1.00 32.09 75 GLU A CA 1
ATOM 593 C C . GLU A 1 75 ? 33.966 1.110 -14.731 1.00 32.09 75 GLU A C 1
ATOM 595 O O . GLU A 1 75 ? 32.849 0.613 -14.847 1.00 32.09 75 GLU A O 1
ATOM 600 N N . GLN A 1 76 ? 34.146 2.321 -14.204 1.00 38.28 76 GLN A N 1
ATOM 601 C CA . GLN A 1 76 ? 33.118 3.349 -14.208 1.00 38.28 76 GLN A CA 1
ATOM 602 C C . GLN A 1 76 ? 32.967 3.854 -15.639 1.00 38.28 76 GLN A C 1
ATOM 604 O O . GLN A 1 76 ? 33.926 4.367 -16.202 1.00 38.28 76 GLN A O 1
ATOM 609 N N . THR A 1 77 ? 31.751 3.840 -16.174 1.00 29.14 77 THR A N 1
ATOM 610 C CA . THR A 1 77 ? 31.274 4.964 -16.989 1.00 29.14 77 THR A CA 1
ATOM 611 C C . THR A 1 77 ? 29.774 5.158 -16.775 1.00 29.14 77 THR A C 1
ATOM 613 O O . THR A 1 77 ? 28.933 4.491 -17.360 1.00 29.14 77 THR A O 1
ATOM 616 N N . ASN A 1 78 ? 29.472 6.083 -15.862 1.00 32.72 78 ASN A N 1
ATOM 617 C CA . ASN A 1 78 ? 28.456 7.127 -15.996 1.00 32.72 78 ASN A CA 1
ATOM 618 C C . ASN A 1 78 ? 27.153 6.763 -16.726 1.00 32.72 78 ASN A C 1
ATOM 620 O O . ASN A 1 78 ? 26.942 7.140 -17.875 1.00 32.72 78 ASN A O 1
ATOM 624 N N . THR A 1 79 ? 26.206 6.196 -15.986 1.00 31.11 79 THR A N 1
ATOM 625 C CA . THR A 1 79 ? 24.806 6.615 -16.120 1.00 31.11 79 THR A CA 1
ATOM 626 C C . THR A 1 79 ? 24.544 7.633 -15.025 1.00 31.11 79 THR A C 1
ATOM 628 O O . THR A 1 79 ? 24.481 7.278 -13.848 1.00 31.11 79 THR A O 1
ATOM 631 N N . GLU A 1 80 ? 24.442 8.904 -15.406 1.00 30.08 80 GLU A N 1
ATOM 632 C CA . GLU A 1 80 ? 23.869 9.941 -14.554 1.00 30.08 80 GLU A CA 1
ATOM 633 C C . GLU A 1 80 ? 22.498 9.449 -14.072 1.00 30.08 80 GLU A C 1
ATOM 635 O O . GLU A 1 80 ? 21.554 9.319 -14.851 1.00 30.08 80 GLU A O 1
ATOM 640 N N . LEU A 1 81 ? 22.404 9.103 -12.786 1.00 33.09 81 LEU A N 1
ATOM 641 C CA . LEU A 1 81 ? 21.129 8.859 -12.124 1.00 33.09 81 LEU A CA 1
ATOM 642 C C . LEU A 1 81 ? 20.320 10.158 -12.236 1.00 33.09 81 LEU A C 1
ATOM 644 O O . LEU A 1 81 ? 20.773 11.182 -11.714 1.00 33.09 81 LEU A O 1
ATOM 648 N N . PRO A 1 82 ? 19.154 10.162 -12.904 1.00 35.47 82 PRO A N 1
ATOM 649 C CA . PRO A 1 82 ? 18.360 11.371 -13.012 1.00 35.47 82 PRO A CA 1
ATOM 650 C C . PRO A 1 82 ? 17.955 11.811 -11.602 1.00 35.47 82 PRO A C 1
ATOM 652 O O . PRO A 1 82 ? 17.380 11.035 -10.840 1.00 35.47 82 PRO A O 1
ATOM 655 N N . PHE A 1 83 ? 18.338 13.045 -11.271 1.00 33.91 83 PHE A N 1
ATOM 656 C CA . PHE A 1 83 ? 17.924 13.863 -10.129 1.00 33.91 83 PHE A CA 1
ATOM 657 C C . PHE A 1 83 ? 16.868 13.225 -9.186 1.00 33.91 83 PHE A C 1
ATOM 659 O O . PHE A 1 83 ? 15.697 13.085 -9.533 1.00 33.91 83 PHE A O 1
ATOM 666 N N . GLY A 1 84 ? 17.270 12.919 -7.943 1.00 42.09 84 GLY A N 1
ATOM 667 C CA . GLY A 1 84 ? 16.409 13.065 -6.754 1.00 42.09 84 GLY A CA 1
ATOM 668 C C . GLY A 1 84 ? 15.437 11.942 -6.343 1.00 42.09 84 GLY A C 1
ATOM 669 O O . GLY A 1 84 ? 14.585 12.185 -5.491 1.00 42.09 84 GLY A O 1
ATOM 670 N N . MET A 1 85 ? 15.516 10.709 -6.857 1.00 47.12 85 MET A N 1
ATOM 671 C CA . MET A 1 85 ? 14.511 9.667 -6.515 1.00 47.12 85 MET A CA 1
ATOM 672 C C . MET A 1 85 ? 14.609 9.085 -5.093 1.00 47.12 85 MET A C 1
ATOM 674 O O . MET A 1 85 ? 13.635 8.534 -4.580 1.00 47.12 85 MET A O 1
ATOM 678 N N . ASN A 1 86 ? 15.744 9.262 -4.409 1.00 47.44 86 ASN A N 1
ATOM 679 C CA . ASN A 1 86 ? 15.871 8.925 -2.986 1.00 47.44 86 ASN A CA 1
ATOM 680 C C . ASN A 1 86 ? 15.272 10.000 -2.055 1.00 47.44 86 ASN A C 1
ATOM 682 O O . ASN A 1 86 ? 15.064 9.735 -0.873 1.00 47.44 86 ASN A O 1
ATOM 686 N N . GLU A 1 87 ? 14.940 11.196 -2.554 1.00 53.94 87 GLU A N 1
ATOM 687 C CA . GLU A 1 87 ? 14.438 12.304 -1.723 1.00 53.94 87 GLU A CA 1
ATOM 688 C C . GLU A 1 87 ? 12.910 12.284 -1.539 1.00 53.94 87 GLU A C 1
ATOM 690 O O . GLU A 1 87 ? 12.371 12.874 -0.595 1.00 53.94 87 GLU A O 1
ATOM 695 N N . THR A 1 88 ? 12.179 11.570 -2.399 1.00 57.62 88 THR A N 1
ATOM 696 C CA . THR A 1 88 ? 10.717 11.705 -2.491 1.00 57.62 88 THR A CA 1
ATOM 697 C C . THR A 1 88 ? 9.979 11.061 -1.307 1.00 57.62 88 THR A C 1
ATOM 699 O O . THR A 1 88 ? 9.016 11.635 -0.800 1.00 57.62 88 THR A O 1
ATOM 702 N N . ILE A 1 89 ? 10.471 9.938 -0.765 1.00 60.78 89 ILE A N 1
ATOM 703 C CA . ILE A 1 89 ? 9.974 9.374 0.511 1.00 60.78 89 ILE A CA 1
ATOM 704 C C . ILE A 1 89 ? 10.497 10.164 1.718 1.00 60.78 89 ILE A C 1
ATOM 706 O O . ILE A 1 89 ? 9.788 10.325 2.718 1.00 60.78 89 ILE A O 1
ATOM 710 N N . TYR A 1 90 ? 11.714 10.715 1.635 1.00 65.75 90 TYR A N 1
ATOM 711 C CA . TYR A 1 90 ? 12.296 11.525 2.713 1.00 65.75 90 TYR A CA 1
ATOM 712 C C . TYR A 1 90 ? 11.407 12.719 3.080 1.00 65.75 90 TYR A C 1
ATOM 714 O O . TYR A 1 90 ? 11.312 13.084 4.255 1.00 65.75 90 TYR A O 1
ATOM 722 N N . CYS A 1 91 ? 10.661 13.249 2.106 1.00 71.75 91 CYS A N 1
ATOM 723 C CA . CYS A 1 91 ? 9.693 14.326 2.294 1.00 71.75 91 CYS A CA 1
ATOM 724 C C . CYS A 1 91 ? 8.555 13.997 3.279 1.00 71.75 91 CYS A C 1
ATOM 726 O O . CYS A 1 91 ? 7.934 14.919 3.814 1.00 71.75 91 CYS A O 1
ATOM 728 N N . LEU A 1 92 ? 8.270 12.714 3.534 1.00 87.56 92 LEU A N 1
ATOM 729 C CA . LEU A 1 92 ? 7.183 12.266 4.414 1.00 87.56 92 LEU A CA 1
ATOM 730 C C . LEU A 1 92 ? 7.661 11.771 5.788 1.00 87.56 92 LEU A C 1
ATOM 732 O O . LEU A 1 92 ? 6.845 11.592 6.699 1.00 87.56 92 LEU A O 1
ATOM 736 N N . LYS A 1 93 ? 8.975 11.596 5.981 1.00 86.19 93 LYS A N 1
ATOM 737 C CA . LYS A 1 93 ? 9.560 11.012 7.201 1.00 86.19 93 LYS A CA 1
ATOM 738 C C . LYS A 1 93 ? 9.162 11.763 8.475 1.00 86.19 93 LYS A C 1
ATOM 740 O O . LYS A 1 93 ? 8.843 11.147 9.489 1.00 86.19 93 LYS A O 1
ATOM 745 N N . ASN A 1 94 ? 9.116 13.091 8.401 1.00 87.56 94 ASN A N 1
ATOM 746 C CA . ASN A 1 94 ? 8.870 13.963 9.554 1.00 87.56 94 ASN A CA 1
ATOM 747 C C . ASN A 1 94 ? 7.383 14.237 9.829 1.00 87.56 94 ASN A C 1
ATOM 749 O O . ASN A 1 94 ? 7.048 14.964 10.766 1.00 87.56 94 ASN A O 1
ATOM 753 N N . VAL A 1 95 ? 6.478 13.661 9.036 1.00 92.81 95 VAL A N 1
ATOM 754 C CA . VAL A 1 95 ? 5.036 13.808 9.237 1.00 92.81 95 VAL A CA 1
ATOM 755 C C . VAL A 1 95 ? 4.610 13.041 10.491 1.00 92.81 95 VAL A C 1
ATOM 757 O O . VAL A 1 95 ? 4.921 11.857 10.628 1.00 92.81 95 VAL A O 1
ATOM 760 N N . LYS A 1 96 ? 3.892 13.707 11.407 1.00 92.81 96 LYS A N 1
ATOM 761 C CA . LYS A 1 96 ? 3.531 13.153 12.727 1.00 92.81 96 LYS A CA 1
ATOM 762 C C . LYS A 1 96 ? 2.080 12.690 12.836 1.00 92.81 96 LYS A C 1
ATOM 764 O O . LYS A 1 96 ? 1.729 12.023 13.800 1.00 92.81 96 LYS A O 1
ATOM 769 N N . SER A 1 97 ? 1.227 13.047 11.878 1.00 95.75 97 SER A N 1
ATOM 770 C CA . SER A 1 97 ? -0.197 12.698 11.908 1.00 95.75 97 SER A CA 1
ATOM 771 C C . SER A 1 97 ? -0.763 12.467 10.513 1.00 95.75 97 SER A C 1
ATOM 773 O O . SER A 1 97 ? -0.290 13.059 9.541 1.00 95.75 97 SER A O 1
ATOM 775 N N . HIS A 1 98 ? -1.835 11.677 10.436 1.00 95.06 98 HIS A N 1
ATOM 776 C CA . HIS A 1 98 ? -2.534 11.407 9.180 1.00 95.06 98 HIS A CA 1
ATOM 777 C C . HIS A 1 98 ? -3.065 12.695 8.522 1.00 95.06 98 HIS A C 1
ATOM 779 O O . HIS A 1 98 ? -2.958 12.886 7.314 1.00 95.06 98 HIS A O 1
ATOM 785 N N . ARG A 1 99 ? -3.541 13.659 9.325 1.00 94.88 99 ARG A N 1
ATOM 786 C CA . ARG A 1 99 ? -3.981 14.974 8.828 1.00 94.88 99 ARG A CA 1
ATOM 787 C C . ARG A 1 99 ? -2.848 15.757 8.155 1.00 94.88 99 ARG A C 1
ATOM 789 O O . ARG A 1 99 ? -3.056 16.341 7.094 1.00 94.88 99 ARG A O 1
ATOM 796 N N . GLN A 1 100 ? -1.660 15.777 8.762 1.00 95.06 100 GLN A N 1
ATOM 797 C CA . GLN A 1 100 ? -0.483 16.409 8.156 1.00 95.06 100 GLN A CA 1
ATOM 798 C C . GLN A 1 100 ? -0.053 15.673 6.884 1.00 95.06 100 GLN A C 1
ATOM 800 O O . GLN A 1 100 ? 0.287 16.327 5.899 1.00 95.06 100 GLN A O 1
ATOM 805 N N . LEU A 1 101 ? -0.122 14.337 6.888 1.00 95.38 101 LEU A N 1
ATOM 806 C CA . LEU A 1 101 ? 0.195 13.514 5.722 1.00 95.38 101 LEU A CA 1
ATOM 807 C C . LEU A 1 101 ? -0.707 13.864 4.542 1.00 95.38 101 LEU A C 1
ATOM 809 O O . LEU A 1 101 ? -0.207 14.096 3.445 1.00 95.38 101 LEU A O 1
ATOM 813 N N . LYS A 1 102 ? -2.013 14.004 4.791 1.00 94.81 102 LYS A N 1
ATOM 814 C CA . LYS A 1 102 ? -2.996 14.402 3.781 1.00 94.81 102 LYS A CA 1
ATOM 815 C C . LYS A 1 102 ? -2.691 15.748 3.149 1.00 94.81 102 LYS A C 1
ATOM 817 O O . LYS A 1 102 ? -2.614 15.829 1.928 1.00 94.81 102 LYS A O 1
ATOM 822 N N . SER A 1 103 ? -2.428 16.765 3.968 1.00 92.19 103 SER A N 1
ATOM 823 C CA . SER A 1 103 ? -2.039 18.092 3.474 1.00 92.19 103 SER A CA 1
ATOM 824 C C . SER A 1 103 ? -0.771 18.037 2.612 1.00 92.19 103 SER A C 1
ATOM 826 O O . SER A 1 103 ? -0.730 18.609 1.523 1.00 92.19 103 SER A O 1
ATOM 828 N N . ARG A 1 104 ? 0.249 17.287 3.055 1.00 91.50 104 ARG A N 1
ATOM 829 C CA . ARG A 1 104 ? 1.513 17.152 2.320 1.00 91.50 104 ARG A CA 1
ATOM 830 C C . ARG A 1 104 ? 1.334 16.413 0.993 1.00 91.50 104 ARG A C 1
ATOM 832 O O . ARG A 1 104 ? 1.859 16.863 -0.018 1.00 91.50 104 ARG A O 1
ATOM 839 N N . CYS A 1 105 ? 0.553 15.335 0.976 1.00 92.00 105 CYS A N 1
ATOM 840 C CA . CYS A 1 105 ? 0.251 14.580 -0.241 1.00 92.00 105 CYS A CA 1
ATOM 841 C C . CYS A 1 105 ? -0.508 15.428 -1.275 1.00 92.00 105 CYS A C 1
ATOM 843 O O . CYS A 1 105 ? -0.227 15.323 -2.463 1.00 92.00 105 CYS A O 1
ATOM 845 N N . SER A 1 106 ? -1.408 16.320 -0.842 1.00 89.50 106 SER A N 1
ATOM 846 C CA . SER A 1 106 ? -2.126 17.230 -1.751 1.00 89.50 106 SER A CA 1
ATOM 847 C C . SER A 1 106 ? -1.220 18.284 -2.404 1.00 89.50 106 SER A C 1
ATOM 849 O O . SER A 1 106 ? -1.592 18.855 -3.427 1.00 89.50 106 SER A O 1
ATOM 851 N N . GLN A 1 107 ? -0.053 18.571 -1.820 1.00 85.12 107 GLN A N 1
ATOM 852 C CA . GLN A 1 107 ? 0.980 19.399 -2.452 1.00 85.12 107 GLN A CA 1
ATOM 853 C C . GLN A 1 107 ? 1.800 18.553 -3.427 1.00 85.12 107 GLN A C 1
ATOM 855 O O . GLN A 1 107 ? 1.878 18.885 -4.602 1.00 85.12 107 GLN A O 1
ATOM 860 N N . LEU A 1 108 ? 2.299 17.404 -2.959 1.00 85.00 108 LEU A N 1
ATOM 861 C CA . LEU A 1 108 ? 3.151 16.514 -3.749 1.00 85.00 108 LEU A CA 1
ATOM 862 C C . LEU A 1 108 ? 2.478 16.001 -5.023 1.00 85.00 108 LEU A C 1
ATOM 864 O O . LEU A 1 108 ? 3.155 15.846 -6.026 1.00 85.00 108 LEU A O 1
ATOM 868 N N . ILE A 1 109 ? 1.162 15.762 -5.021 1.00 81.88 109 ILE A N 1
ATOM 869 C CA . ILE A 1 109 ? 0.448 15.324 -6.232 1.00 81.88 109 ILE A CA 1
ATOM 870 C C . ILE A 1 109 ? 0.489 16.369 -7.358 1.00 81.88 109 ILE A C 1
ATOM 872 O O . ILE A 1 109 ? 0.380 16.006 -8.520 1.00 81.88 109 ILE A O 1
ATOM 876 N N . LYS A 1 110 ? 0.645 17.658 -7.024 1.00 76.00 110 LYS A N 1
ATOM 877 C CA . LYS A 1 110 ? 0.793 18.735 -8.015 1.00 76.00 110 LYS A CA 1
ATOM 878 C C . LYS A 1 110 ? 2.212 18.797 -8.573 1.00 76.00 110 LYS A C 1
ATOM 880 O O . LYS A 1 110 ? 2.390 19.192 -9.718 1.00 76.00 110 LYS A O 1
ATOM 885 N N . ASP A 1 111 ? 3.184 18.416 -7.749 1.00 71.81 111 ASP A N 1
ATOM 886 C CA . ASP A 1 111 ? 4.606 18.415 -8.093 1.00 71.81 111 ASP A CA 1
ATOM 887 C C . ASP A 1 111 ? 5.000 17.133 -8.850 1.00 71.81 111 ASP A C 1
ATOM 889 O O . ASP A 1 111 ? 5.910 17.139 -9.677 1.00 71.81 111 ASP A O 1
ATOM 893 N N . LEU A 1 112 ? 4.306 16.021 -8.582 1.00 72.44 112 LEU A N 1
ATOM 894 C CA . LEU A 1 112 ? 4.454 14.767 -9.309 1.00 72.44 112 LEU A CA 1
ATOM 895 C C . LEU A 1 112 ? 3.846 14.918 -10.703 1.00 72.44 112 LEU A C 1
ATOM 897 O O . LEU A 1 112 ? 2.629 14.929 -10.872 1.00 72.44 112 LEU A O 1
ATOM 901 N N . GLY A 1 113 ? 4.712 14.984 -11.712 1.00 66.25 113 GLY A N 1
ATOM 902 C CA . GLY A 1 113 ? 4.300 14.900 -13.107 1.00 66.25 113 GLY A CA 1
ATOM 903 C C . GLY A 1 113 ? 3.598 13.577 -13.439 1.00 66.25 113 GLY A C 1
ATOM 904 O O . GLY A 1 113 ? 3.568 12.618 -12.652 1.00 66.25 113 GLY A O 1
ATOM 905 N N . THR A 1 114 ? 3.040 13.515 -14.644 1.00 65.31 114 THR A N 1
ATOM 906 C CA . THR A 1 114 ? 2.492 12.280 -15.204 1.00 65.31 114 THR A CA 1
ATOM 907 C C . THR A 1 114 ? 3.622 11.267 -15.376 1.00 65.31 114 THR A C 1
ATOM 909 O O . THR A 1 114 ? 4.657 11.588 -15.956 1.00 65.31 114 THR A O 1
ATOM 912 N N . LEU A 1 115 ? 3.442 10.047 -14.865 1.00 61.03 115 LEU A N 1
ATOM 913 C CA . LEU A 1 115 ? 4.324 8.947 -15.244 1.00 61.03 115 LEU A CA 1
ATOM 914 C C . LEU A 1 115 ? 4.026 8.608 -16.699 1.00 61.03 115 LEU A C 1
ATOM 916 O O . LEU A 1 115 ? 2.896 8.244 -17.025 1.00 61.03 115 LEU A O 1
ATOM 920 N N . GLU A 1 116 ? 5.027 8.719 -17.565 1.00 56.75 116 GLU A N 1
ATOM 921 C CA . GLU A 1 116 ? 4.939 8.136 -18.898 1.00 56.75 116 GLU A CA 1
ATOM 922 C C . GLU A 1 116 ? 4.826 6.616 -18.736 1.00 56.75 116 GLU A C 1
ATOM 924 O O . GLU A 1 116 ? 5.761 5.933 -18.308 1.00 56.75 116 GLU A O 1
ATOM 929 N N . SER A 1 117 ? 3.637 6.085 -19.015 1.00 54.41 117 SER A N 1
ATOM 930 C CA . SER A 1 117 ? 3.427 4.648 -19.118 1.00 54.41 117 SER A CA 1
ATOM 931 C C . SER A 1 117 ? 4.075 4.170 -20.411 1.00 54.41 117 SER A C 1
ATOM 933 O O . SER A 1 117 ? 3.643 4.559 -21.500 1.00 54.41 117 SER A O 1
ATOM 935 N N . ASN A 1 118 ? 5.085 3.310 -20.314 1.00 54.59 118 ASN A N 1
ATOM 936 C CA . ASN A 1 118 ? 5.575 2.614 -21.495 1.00 54.59 118 ASN A CA 1
ATOM 937 C C . ASN A 1 118 ? 4.537 1.566 -21.935 1.00 54.59 118 ASN A C 1
ATOM 939 O O . ASN A 1 118 ? 3.921 0.928 -21.079 1.00 54.59 118 ASN A O 1
ATOM 943 N N . PRO A 1 119 ? 4.324 1.360 -23.248 1.00 52.16 119 PRO A N 1
ATOM 944 C CA . PRO A 1 119 ? 3.357 0.383 -23.732 1.00 52.16 119 PRO A CA 1
ATOM 945 C C . PRO A 1 119 ? 3.639 -1.023 -23.171 1.00 52.16 119 PRO A C 1
ATOM 947 O O . PRO A 1 119 ? 4.787 -1.473 -23.119 1.00 52.16 119 PRO A O 1
ATOM 950 N N . LEU A 1 120 ? 2.544 -1.689 -22.779 1.00 52.81 120 LEU A N 1
ATOM 951 C CA . LEU A 1 120 ? 2.378 -2.906 -21.958 1.00 52.81 120 LEU A CA 1
ATOM 952 C C . LEU A 1 120 ? 3.103 -4.194 -22.411 1.00 52.81 120 LEU A C 1
ATOM 954 O O . LEU A 1 120 ? 2.823 -5.268 -21.883 1.00 52.81 120 LEU A O 1
ATOM 958 N N . MET A 1 121 ? 4.040 -4.140 -23.357 1.00 52.50 121 MET A N 1
ATOM 959 C CA . MET A 1 121 ? 4.863 -5.303 -23.698 1.00 52.50 121 MET A CA 1
ATOM 960 C C . MET A 1 121 ? 6.159 -5.300 -22.887 1.00 52.50 121 MET A C 1
ATOM 962 O O . MET A 1 121 ? 7.172 -4.695 -23.258 1.00 52.50 121 MET A O 1
ATOM 966 N N . VAL A 1 122 ? 6.109 -5.976 -21.739 1.00 54.12 122 VAL A N 1
ATOM 967 C CA . VAL A 1 122 ? 7.284 -6.346 -20.947 1.00 54.12 122 VAL A CA 1
ATOM 968 C C . VAL A 1 122 ? 7.890 -7.601 -21.578 1.00 54.12 122 VAL A C 1
ATOM 970 O O . VAL A 1 122 ? 7.434 -8.711 -21.333 1.00 54.12 122 VAL A O 1
ATOM 973 N N . ASN A 1 123 ? 8.900 -7.427 -22.433 1.00 55.59 123 ASN A N 1
ATOM 974 C CA . ASN A 1 123 ? 9.742 -8.537 -22.873 1.00 55.59 123 ASN A CA 1
ATOM 975 C C . ASN A 1 123 ? 10.857 -8.756 -21.840 1.00 55.59 123 ASN A C 1
ATOM 977 O O . ASN A 1 123 ? 11.705 -7.884 -21.649 1.00 55.59 123 ASN A O 1
ATOM 981 N N . ILE A 1 124 ? 10.835 -9.915 -21.183 1.00 55.22 124 ILE A N 1
ATOM 982 C CA . ILE A 1 124 ? 11.783 -10.316 -20.131 1.00 55.22 124 ILE A CA 1
ATOM 983 C C . ILE A 1 124 ? 13.214 -10.403 -20.674 1.00 55.22 124 ILE A C 1
ATOM 985 O O . ILE A 1 124 ? 14.158 -9.995 -19.996 1.00 55.22 124 ILE A O 1
ATOM 989 N N . MET A 1 125 ? 13.365 -10.856 -21.923 1.00 51.09 125 MET A N 1
ATOM 990 C CA . MET A 1 125 ? 14.667 -11.035 -22.573 1.00 51.09 125 MET A CA 1
ATOM 991 C C . MET A 1 125 ? 15.360 -9.698 -22.855 1.00 51.09 125 MET A C 1
ATOM 993 O O . MET A 1 125 ? 16.574 -9.589 -22.695 1.00 51.09 125 MET A O 1
ATOM 997 N N . ASP A 1 126 ? 14.592 -8.661 -23.200 1.00 56.44 126 ASP A N 1
ATOM 998 C CA . ASP A 1 126 ? 15.138 -7.337 -23.528 1.00 56.44 126 ASP A CA 1
ATOM 999 C C . ASP A 1 126 ? 15.598 -6.559 -22.281 1.00 56.44 126 ASP A C 1
ATOM 1001 O O . ASP A 1 126 ? 16.331 -5.579 -22.393 1.00 56.44 126 ASP A O 1
ATOM 1005 N N . GLN A 1 127 ? 15.171 -6.975 -21.082 1.00 59.66 127 GLN A N 1
ATOM 1006 C CA . GLN A 1 127 ? 15.285 -6.182 -19.848 1.00 59.66 127 GLN A CA 1
ATOM 1007 C C . GLN A 1 127 ? 16.197 -6.795 -18.786 1.00 59.66 127 GLN A C 1
ATOM 1009 O O . GLN A 1 127 ? 16.320 -6.234 -17.700 1.00 59.66 127 GLN A O 1
ATOM 1014 N N . ARG A 1 128 ? 16.856 -7.924 -19.087 1.00 62.97 128 ARG A N 1
ATOM 1015 C CA . ARG A 1 128 ? 17.729 -8.652 -18.142 1.00 62.97 128 ARG A CA 1
ATOM 1016 C C . ARG A 1 128 ? 17.038 -8.985 -16.810 1.00 62.97 128 ARG A C 1
ATOM 1018 O O . ARG A 1 128 ? 17.700 -9.079 -15.780 1.00 62.97 128 ARG A O 1
ATOM 1025 N N . MET A 1 129 ? 15.716 -9.147 -16.825 1.00 71.44 129 MET A N 1
ATOM 1026 C CA . MET A 1 129 ? 14.963 -9.574 -15.649 1.00 71.44 129 MET A CA 1
ATOM 1027 C C . MET A 1 129 ? 15.189 -11.071 -15.430 1.00 71.44 129 MET A C 1
ATOM 1029 O O . MET A 1 129 ? 15.145 -11.856 -16.378 1.00 71.44 129 MET A O 1
ATOM 1033 N N . GLU A 1 130 ? 15.423 -11.477 -14.185 1.00 79.69 130 GLU A N 1
ATOM 1034 C CA . GLU A 1 130 ? 15.559 -12.892 -13.846 1.00 79.69 130 GLU A CA 1
ATOM 1035 C C . GLU A 1 130 ? 14.186 -13.530 -13.632 1.00 79.69 130 GLU A C 1
ATOM 1037 O O . GLU A 1 130 ? 13.384 -13.046 -12.831 1.00 79.69 130 GLU A O 1
ATOM 1042 N N . VAL A 1 131 ? 13.938 -14.654 -14.305 1.00 82.25 131 VAL A N 1
ATOM 1043 C CA . VAL A 1 131 ? 12.762 -15.486 -14.036 1.00 82.25 131 VAL A CA 1
ATOM 1044 C C . VAL A 1 131 ? 12.907 -16.138 -12.660 1.00 82.25 131 VAL A C 1
ATOM 1046 O O . VAL A 1 131 ? 13.959 -16.690 -12.316 1.00 82.25 131 VAL A O 1
ATOM 1049 N N . ASP A 1 132 ? 11.844 -16.091 -11.862 1.00 83.19 132 ASP A N 1
ATOM 1050 C CA . ASP A 1 132 ? 11.765 -16.836 -10.612 1.00 83.19 132 ASP A CA 1
ATOM 1051 C C . ASP A 1 132 ? 11.319 -18.275 -10.897 1.00 83.19 132 ASP A C 1
ATOM 1053 O O . ASP A 1 132 ? 10.130 -18.580 -10.963 1.00 83.19 132 ASP A O 1
ATOM 1057 N N . ALA A 1 133 ? 12.294 -19.170 -11.063 1.00 83.38 133 ALA A N 1
ATOM 1058 C CA . ALA A 1 133 ? 12.040 -20.584 -11.332 1.00 83.38 133 ALA A CA 1
ATOM 1059 C C . ALA A 1 133 ? 11.154 -21.252 -10.263 1.00 83.38 133 ALA A C 1
ATOM 1061 O O . ALA A 1 133 ? 10.314 -22.075 -10.602 1.00 83.38 133 ALA A O 1
ATOM 1062 N N . LYS A 1 134 ? 11.269 -20.856 -8.986 1.00 84.06 134 LYS A N 1
ATOM 1063 C CA . LYS A 1 134 ? 10.447 -21.441 -7.914 1.00 84.06 134 LYS A CA 1
ATOM 1064 C C . LYS A 1 134 ? 8.997 -20.990 -8.012 1.00 84.06 134 LYS A C 1
ATOM 1066 O O . LYS A 1 134 ? 8.088 -21.771 -7.752 1.00 84.06 134 LYS A O 1
ATOM 1071 N N . ALA A 1 135 ? 8.768 -19.725 -8.356 1.00 83.25 135 ALA A N 1
ATOM 1072 C CA . ALA A 1 135 ? 7.418 -19.242 -8.618 1.00 83.25 135 ALA A CA 1
ATOM 1073 C C . ALA A 1 135 ? 6.845 -19.860 -9.904 1.00 83.25 135 ALA A C 1
ATOM 1075 O O . ALA A 1 135 ? 5.645 -20.104 -9.970 1.00 83.25 135 ALA A O 1
ATOM 1076 N N . MET A 1 136 ? 7.699 -20.152 -10.892 1.00 81.88 136 MET A N 1
ATOM 1077 C CA . MET A 1 136 ? 7.307 -20.807 -12.142 1.00 81.88 136 MET A CA 1
ATOM 1078 C C . MET A 1 136 ? 6.800 -22.234 -11.903 1.00 81.88 136 MET A C 1
ATOM 1080 O O . MET A 1 136 ? 5.794 -22.617 -12.487 1.00 81.88 136 MET A O 1
ATOM 1084 N N . ASP A 1 137 ? 7.417 -22.977 -10.981 1.00 83.00 137 ASP A N 1
ATOM 1085 C CA . ASP A 1 137 ? 6.947 -24.312 -10.571 1.00 83.00 137 ASP A CA 1
ATOM 1086 C C . ASP A 1 137 ? 5.555 -24.286 -9.906 1.00 83.00 137 ASP A C 1
ATOM 1088 O O . ASP A 1 137 ? 4.893 -25.314 -9.804 1.00 83.00 137 ASP A O 1
ATOM 1092 N N . ASN A 1 138 ? 5.112 -23.114 -9.436 1.00 80.38 138 ASN A N 1
ATOM 1093 C CA . ASN A 1 138 ? 3.797 -22.897 -8.826 1.00 80.38 138 ASN A CA 1
ATOM 1094 C C . ASN A 1 138 ? 2.842 -22.130 -9.754 1.00 80.38 138 ASN A C 1
ATOM 1096 O O . ASN A 1 138 ? 1.810 -21.626 -9.299 1.00 80.38 138 ASN A O 1
ATOM 1100 N N . TYR A 1 139 ? 3.200 -21.974 -11.030 1.00 75.88 139 TYR A N 1
ATOM 1101 C CA . TYR A 1 139 ? 2.367 -21.257 -11.980 1.00 75.88 139 TYR A CA 1
ATOM 1102 C C . TYR A 1 139 ? 1.087 -22.061 -12.263 1.00 75.88 139 TYR A C 1
ATOM 1104 O O . TYR A 1 139 ? 1.181 -23.272 -12.457 1.00 75.88 139 TYR A O 1
ATOM 1112 N N . PRO A 1 140 ? -0.106 -21.441 -12.263 1.00 76.88 140 PRO A N 1
ATOM 1113 C CA . PRO A 1 140 ? -1.344 -22.194 -12.422 1.00 76.88 140 PRO A CA 1
ATOM 1114 C C . PRO A 1 140 ? -1.456 -22.827 -13.817 1.00 76.88 140 PRO A C 1
ATOM 1116 O O . PRO A 1 140 ? -1.307 -22.137 -14.827 1.00 76.88 140 PRO A O 1
ATOM 1119 N N . ASP A 1 141 ? -1.779 -24.123 -13.864 1.00 75.69 141 ASP A N 1
ATOM 1120 C CA . ASP A 1 141 ? -1.940 -24.895 -15.110 1.00 75.69 141 ASP A CA 1
ATOM 1121 C C . ASP A 1 141 ? -3.105 -24.400 -15.993 1.00 75.69 141 ASP A C 1
ATOM 1123 O O . ASP A 1 141 ? -3.215 -24.765 -17.162 1.00 75.69 141 ASP A O 1
ATOM 1127 N N . ASP A 1 142 ? -4.014 -23.594 -15.437 1.00 73.69 142 ASP A N 1
ATOM 1128 C CA . ASP A 1 142 ? -5.208 -23.079 -16.107 1.00 73.69 142 ASP A CA 1
ATOM 1129 C C . ASP A 1 142 ? -4.994 -21.727 -16.811 1.00 73.69 142 ASP A C 1
ATOM 1131 O O . ASP A 1 142 ? -5.924 -21.196 -17.429 1.00 73.69 142 ASP A O 1
ATOM 1135 N N . VAL A 1 143 ? -3.778 -21.168 -16.773 1.00 67.38 143 VAL A N 1
ATOM 1136 C CA . VAL A 1 143 ? -3.442 -19.950 -17.521 1.00 67.38 143 VAL A CA 1
ATOM 1137 C C . VAL A 1 143 ? -3.206 -20.296 -18.999 1.00 67.38 143 VAL A C 1
ATOM 1139 O O . VAL A 1 143 ? -2.330 -21.098 -19.308 1.00 67.38 143 VAL A O 1
ATOM 1142 N N . PRO A 1 144 ? -3.933 -19.680 -19.953 1.00 65.56 144 PRO A N 1
ATOM 1143 C CA . PRO A 1 144 ? -3.778 -19.998 -21.370 1.00 65.56 144 PRO A CA 1
ATOM 1144 C C . PRO A 1 144 ? -2.361 -19.714 -21.895 1.00 65.56 144 PRO A C 1
ATOM 1146 O O . PRO A 1 144 ? -1.923 -18.561 -21.879 1.00 65.56 144 PRO A O 1
ATOM 1149 N N . ASP A 1 145 ? -1.723 -20.717 -22.514 1.00 64.00 145 ASP A N 1
ATOM 1150 C CA . ASP A 1 145 ? -0.386 -20.652 -23.153 1.00 64.00 145 ASP A CA 1
ATOM 1151 C C . ASP A 1 145 ? -0.205 -19.509 -24.173 1.00 64.00 145 ASP A C 1
ATOM 1153 O O . ASP A 1 145 ? 0.901 -19.162 -24.583 1.00 64.00 145 ASP A O 1
ATOM 1157 N N . THR A 1 146 ? -1.303 -18.887 -24.602 1.00 57.25 146 THR A N 1
ATOM 1158 C CA . THR A 1 146 ? -1.325 -17.779 -25.568 1.00 57.25 146 THR A CA 1
ATOM 1159 C C . THR A 1 146 ? -0.649 -16.488 -25.084 1.00 57.25 146 THR A C 1
ATOM 1161 O O . THR A 1 146 ? -0.405 -15.593 -25.895 1.00 57.25 146 THR A O 1
ATOM 1164 N N . ARG A 1 147 ? -0.336 -16.362 -23.786 1.00 58.88 147 ARG A N 1
ATOM 1165 C CA . ARG A 1 147 ? 0.469 -15.263 -23.230 1.00 58.88 147 ARG A CA 1
ATOM 1166 C C . ARG A 1 147 ? 1.507 -15.848 -22.282 1.00 58.88 147 ARG A C 1
ATOM 1168 O O . ARG A 1 147 ? 1.189 -16.136 -21.136 1.00 58.88 147 ARG A O 1
ATOM 1175 N N . ALA A 1 148 ? 2.741 -15.996 -22.755 1.00 65.25 148 ALA A N 1
ATOM 1176 C CA . ALA A 1 148 ? 3.858 -16.439 -21.929 1.00 65.25 148 ALA A CA 1
ATOM 1177 C C . ALA A 1 148 ? 4.195 -15.361 -20.878 1.00 65.25 148 ALA A C 1
ATOM 1179 O O . ALA A 1 148 ? 4.994 -14.455 -21.115 1.00 65.25 148 ALA A O 1
ATOM 1180 N N . LEU A 1 149 ? 3.507 -15.410 -19.740 1.00 70.88 149 LEU A N 1
ATOM 1181 C CA . LEU A 1 149 ? 3.811 -14.625 -18.554 1.00 70.88 149 LEU A CA 1
ATOM 1182 C C . LEU A 1 149 ? 4.783 -15.442 -17.710 1.00 70.88 149 LEU A C 1
ATOM 1184 O O . LEU A 1 149 ? 4.490 -16.586 -17.377 1.00 70.88 149 LEU A O 1
ATOM 1188 N N . PHE A 1 150 ? 5.913 -14.851 -17.336 1.00 75.62 150 PHE A N 1
ATOM 1189 C CA . PHE A 1 150 ? 6.850 -15.500 -16.426 1.00 75.62 150 PHE A CA 1
ATOM 1190 C C . PHE A 1 150 ? 6.960 -14.681 -15.141 1.00 75.62 150 PHE A C 1
ATOM 1192 O O . PHE A 1 150 ? 7.024 -13.447 -15.203 1.00 75.62 150 PHE A O 1
ATOM 1199 N N . PRO A 1 151 ? 6.989 -15.335 -13.971 1.00 79.25 151 PRO A N 1
ATOM 1200 C CA . PRO A 1 151 ? 7.244 -14.647 -12.722 1.00 79.25 151 PRO A CA 1
ATOM 1201 C C . PRO A 1 151 ? 8.662 -14.075 -12.741 1.00 79.25 151 PRO A C 1
ATOM 1203 O O . PRO A 1 151 ? 9.622 -14.756 -13.100 1.00 79.25 151 PRO A O 1
ATOM 1206 N N . CYS A 1 152 ? 8.788 -12.810 -12.355 1.00 80.94 152 CYS A N 1
ATOM 1207 C CA . CYS A 1 152 ? 10.066 -12.110 -12.295 1.00 80.94 152 CYS A CA 1
ATOM 1208 C C . CYS A 1 152 ? 10.526 -12.052 -10.841 1.00 80.94 152 CYS A C 1
ATOM 1210 O O . CYS A 1 152 ? 9.711 -11.788 -9.953 1.00 80.94 152 CYS A O 1
ATOM 1212 N N . LYS A 1 153 ? 11.827 -12.196 -10.597 1.00 84.62 153 LYS A N 1
ATOM 1213 C CA . LYS A 1 153 ? 12.392 -11.838 -9.298 1.00 84.62 153 LYS A CA 1
ATOM 1214 C C . LYS A 1 153 ? 12.366 -10.325 -9.120 1.00 84.62 153 LYS A C 1
ATOM 1216 O O . LYS A 1 153 ? 12.679 -9.578 -10.046 1.00 84.62 153 LYS A O 1
ATOM 1221 N N . VAL A 1 154 ? 12.044 -9.906 -7.904 1.00 86.50 154 VAL A N 1
ATOM 1222 C CA . VAL A 1 154 ? 12.233 -8.536 -7.425 1.00 86.50 154 VAL A CA 1
ATOM 1223 C C . VAL A 1 154 ? 12.957 -8.556 -6.086 1.00 86.50 154 VAL A C 1
ATOM 1225 O O . VAL A 1 154 ? 13.009 -9.593 -5.416 1.00 86.50 154 VAL A O 1
ATOM 1228 N N . SER A 1 155 ? 13.488 -7.412 -5.667 1.00 85.56 155 SER A N 1
ATOM 1229 C CA . SER A 1 155 ? 14.100 -7.266 -4.345 1.00 85.56 155 SER A CA 1
ATOM 1230 C C . SER A 1 155 ? 13.164 -7.743 -3.224 1.00 85.56 155 SER A C 1
ATOM 1232 O O . SER A 1 155 ? 12.049 -7.245 -3.056 1.00 85.56 155 SER A O 1
ATOM 1234 N N . SER A 1 156 ? 13.638 -8.696 -2.417 1.00 84.38 156 SER A N 1
ATOM 1235 C CA . SER A 1 156 ? 12.903 -9.265 -1.280 1.00 84.38 156 SER A CA 1
ATOM 1236 C C . SER A 1 156 ? 13.120 -8.444 -0.002 1.00 84.38 156 SER A C 1
ATOM 1238 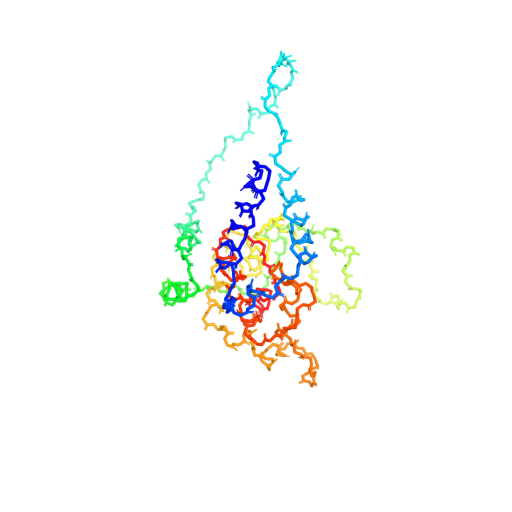O O . SER A 1 156 ? 13.648 -8.941 0.995 1.00 84.38 156 SER A O 1
ATOM 1240 N N . ASP A 1 157 ? 12.731 -7.171 -0.022 1.00 89.06 157 ASP A N 1
ATOM 1241 C CA . ASP A 1 157 ? 12.711 -6.316 1.166 1.00 89.06 157 ASP A CA 1
ATOM 1242 C C . ASP A 1 157 ? 11.356 -5.609 1.333 1.00 89.06 157 ASP A C 1
ATOM 1244 O O . ASP A 1 157 ? 10.379 -5.917 0.651 1.00 89.06 157 ASP A O 1
ATOM 1248 N N . GLY A 1 158 ? 11.262 -4.658 2.266 1.00 86.50 158 GLY A N 1
ATOM 1249 C CA . GLY A 1 158 ? 10.016 -3.930 2.497 1.00 86.50 158 GLY A CA 1
ATOM 1250 C C . GLY A 1 158 ? 9.522 -3.099 1.305 1.00 86.50 158 GLY A C 1
ATOM 1251 O O . GLY A 1 158 ? 8.408 -2.589 1.387 1.00 86.50 158 GLY A O 1
ATOM 1252 N N . ASN A 1 159 ? 10.309 -2.945 0.232 1.00 90.50 159 ASN A N 1
ATOM 1253 C CA . ASN A 1 159 ? 9.941 -2.299 -1.030 1.00 90.50 159 ASN A CA 1
ATOM 1254 C C . ASN A 1 159 ? 9.519 -3.289 -2.129 1.00 90.50 159 ASN A C 1
ATOM 1256 O O . ASN A 1 159 ? 9.243 -2.833 -3.233 1.00 90.50 159 ASN A O 1
ATOM 1260 N N . CYS A 1 160 ? 9.378 -4.589 -1.847 1.00 91.94 160 CYS A N 1
ATOM 1261 C CA . CYS A 1 160 ? 9.005 -5.591 -2.852 1.00 91.94 160 CYS A CA 1
ATOM 1262 C C . CYS A 1 160 ? 7.731 -5.233 -3.645 1.00 91.94 160 CYS A C 1
ATOM 1264 O O . CYS A 1 160 ? 7.738 -5.304 -4.869 1.00 91.94 160 CYS A O 1
ATOM 1266 N N . LEU A 1 161 ? 6.661 -4.767 -2.986 1.00 92.88 161 LEU A N 1
ATOM 1267 C CA . LEU A 1 161 ? 5.422 -4.367 -3.668 1.00 92.88 161 LEU A CA 1
ATOM 1268 C C . LEU A 1 161 ? 5.620 -3.128 -4.573 1.00 92.88 161 LEU A C 1
ATOM 1270 O O . LEU A 1 161 ? 5.259 -3.192 -5.750 1.00 92.88 161 LEU A O 1
ATOM 1274 N N . PRO A 1 162 ? 6.222 -2.019 -4.097 1.00 92.50 162 PRO A N 1
ATOM 1275 C CA . PRO A 1 162 ? 6.610 -0.924 -4.981 1.00 92.50 162 PRO A CA 1
ATOM 1276 C C . PRO A 1 162 ? 7.564 -1.329 -6.114 1.00 92.50 162 PRO A C 1
ATOM 1278 O O . PRO A 1 162 ? 7.418 -0.818 -7.223 1.00 92.50 162 PRO A O 1
ATOM 1281 N N . SER A 1 163 ? 8.500 -2.253 -5.873 1.00 90.88 163 SER A N 1
ATOM 1282 C CA . SER A 1 163 ? 9.378 -2.822 -6.904 1.00 90.88 163 SER A CA 1
ATOM 1283 C C . SER A 1 163 ? 8.581 -3.578 -7.964 1.00 90.88 163 SER A C 1
ATOM 1285 O O . SER A 1 163 ? 8.811 -3.346 -9.148 1.00 90.88 163 SER A O 1
ATOM 1287 N N . CYS A 1 164 ? 7.589 -4.391 -7.583 1.00 89.44 164 CYS A N 1
ATOM 1288 C CA . CYS A 1 164 ? 6.679 -5.038 -8.534 1.00 89.44 164 CYS A CA 1
ATOM 1289 C C . CYS A 1 164 ? 5.961 -4.009 -9.416 1.00 89.44 164 CYS A C 1
ATOM 1291 O O . CYS A 1 164 ? 5.962 -4.138 -10.638 1.00 89.44 164 CYS A O 1
ATOM 1293 N N . GLY A 1 165 ? 5.391 -2.961 -8.811 1.00 88.25 165 GLY A N 1
ATOM 1294 C CA . GLY A 1 165 ? 4.735 -1.883 -9.556 1.00 88.25 165 GLY A CA 1
ATOM 1295 C C . GLY A 1 165 ? 5.692 -1.138 -10.489 1.00 88.25 165 GLY A C 1
ATOM 1296 O O . GLY A 1 165 ? 5.350 -0.830 -11.628 1.00 88.25 165 GLY A O 1
ATOM 1297 N N . SER A 1 166 ? 6.920 -0.909 -10.028 1.00 86.94 166 SER A N 1
ATOM 1298 C CA . SER A 1 166 ? 7.988 -0.269 -10.793 1.00 86.94 166 SER A CA 1
ATOM 1299 C C . SER A 1 166 ? 8.400 -1.109 -12.002 1.00 86.94 166 SER A C 1
ATOM 1301 O O . SER A 1 166 ? 8.494 -0.588 -13.109 1.00 86.94 166 SER A O 1
ATOM 1303 N N . VAL A 1 167 ? 8.593 -2.416 -11.822 1.00 84.06 167 VAL A N 1
ATOM 1304 C CA . VAL A 1 167 ? 8.914 -3.348 -12.910 1.00 84.06 167 VAL A CA 1
ATOM 1305 C C . VAL A 1 167 ? 7.765 -3.413 -13.910 1.00 84.06 167 VAL A C 1
ATOM 1307 O O . VAL A 1 167 ? 7.999 -3.300 -15.112 1.00 84.06 167 VAL A O 1
ATOM 1310 N N . PHE A 1 168 ? 6.528 -3.520 -13.424 1.00 81.06 168 PHE A N 1
ATOM 1311 C CA . PHE A 1 168 ? 5.344 -3.593 -14.273 1.00 81.06 168 PHE A CA 1
ATOM 1312 C C . PHE A 1 168 ? 5.157 -2.331 -15.133 1.00 81.06 168 PHE A C 1
ATOM 1314 O O . PHE A 1 168 ? 4.907 -2.437 -16.331 1.00 81.06 168 PHE A O 1
ATOM 1321 N N . ALA A 1 169 ? 5.324 -1.138 -14.552 1.00 79.44 169 ALA A N 1
ATOM 1322 C CA . ALA A 1 169 ? 5.104 0.132 -15.249 1.00 79.44 169 ALA A CA 1
ATOM 1323 C C . ALA A 1 169 ? 6.332 0.641 -16.031 1.00 79.44 169 ALA A C 1
ATOM 1325 O O . ALA A 1 169 ? 6.191 1.285 -17.074 1.00 79.44 169 ALA A O 1
ATOM 1326 N N . HIS A 1 170 ? 7.542 0.375 -15.532 1.00 77.81 170 HIS A N 1
ATOM 1327 C CA . HIS A 1 170 ? 8.784 1.011 -15.990 1.00 77.81 170 HIS A CA 1
ATOM 1328 C C . HIS A 1 170 ? 9.905 0.039 -16.331 1.00 77.81 170 HIS A C 1
ATOM 1330 O O . HIS A 1 170 ? 11.003 0.502 -16.638 1.00 77.81 170 HIS A O 1
ATOM 1336 N N . LYS A 1 171 ? 9.659 -1.278 -16.314 1.00 77.25 171 LYS A N 1
ATOM 1337 C CA . LYS A 1 171 ? 10.648 -2.280 -16.744 1.00 77.25 171 LYS A CA 1
ATOM 1338 C C . LYS A 1 171 ? 11.933 -2.263 -15.897 1.00 77.25 171 LYS A C 1
ATOM 1340 O O . LYS A 1 171 ? 13.004 -2.638 -16.360 1.00 77.25 171 LYS A O 1
ATOM 1345 N N . SER A 1 172 ? 11.843 -1.758 -14.666 1.00 81.31 172 SER A N 1
ATOM 1346 C CA . SER A 1 172 ? 12.971 -1.558 -13.754 1.00 81.31 172 SER A CA 1
ATOM 1347 C C . SER A 1 172 ? 12.477 -1.410 -12.318 1.00 81.31 172 SER A C 1
ATOM 1349 O O . SER A 1 172 ? 11.399 -0.867 -12.108 1.00 81.31 172 SER A O 1
ATOM 1351 N N . GLU A 1 173 ? 13.271 -1.806 -11.320 1.00 84.94 173 GLU A N 1
ATOM 1352 C CA . GLU A 1 173 ? 12.996 -1.533 -9.899 1.00 84.94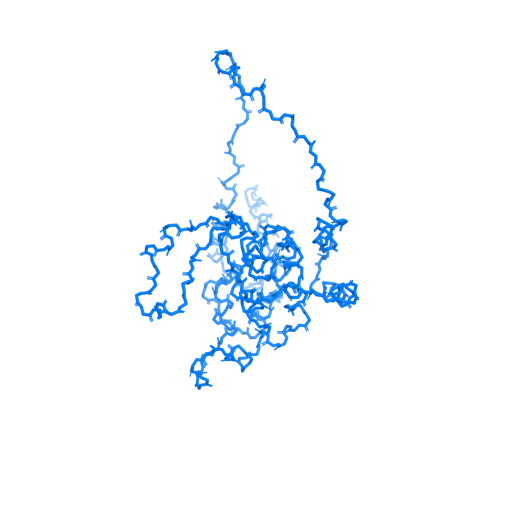 173 GLU A CA 1
ATOM 1353 C C . GLU A 1 173 ? 13.383 -0.110 -9.453 1.00 84.94 173 GLU A C 1
ATOM 1355 O O . GLU A 1 173 ? 12.994 0.320 -8.368 1.00 84.94 173 GLU A O 1
ATOM 1360 N N . PHE A 1 174 ? 14.115 0.664 -10.267 1.00 84.19 174 PHE A N 1
ATOM 1361 C CA . PHE A 1 174 ? 14.656 1.969 -9.849 1.00 84.19 174 PHE A CA 1
ATOM 1362 C C . PHE A 1 174 ? 13.584 3.013 -9.497 1.00 84.19 174 PHE A C 1
ATOM 1364 O O . PHE A 1 174 ? 13.883 3.992 -8.813 1.00 84.19 174 PHE A O 1
ATOM 1371 N N . LYS A 1 175 ? 12.332 2.808 -9.923 1.00 84.88 175 LYS A N 1
ATOM 1372 C CA . LYS A 1 175 ? 11.190 3.669 -9.590 1.00 84.88 175 LYS A CA 1
ATOM 1373 C C . LYS A 1 175 ? 10.412 3.206 -8.354 1.00 84.88 175 LYS A C 1
ATOM 1375 O O . LYS A 1 175 ? 9.427 3.854 -8.008 1.00 84.88 175 LYS A O 1
ATOM 1380 N N . ALA A 1 176 ? 10.850 2.170 -7.629 1.00 88.19 176 ALA A N 1
ATOM 1381 C CA . ALA A 1 176 ? 10.151 1.650 -6.447 1.00 88.19 176 ALA A CA 1
ATOM 1382 C C . ALA A 1 176 ? 9.842 2.741 -5.402 1.00 88.19 176 ALA A C 1
ATOM 1384 O O . ALA A 1 176 ? 8.733 2.799 -4.872 1.00 88.19 176 ALA A O 1
ATOM 1385 N N . SER A 1 177 ? 10.775 3.665 -5.151 1.00 88.00 177 SER A N 1
ATOM 1386 C CA . SER A 1 177 ? 10.557 4.790 -4.228 1.00 88.00 177 SER A CA 1
ATOM 1387 C C . SER A 1 177 ? 9.442 5.738 -4.685 1.00 88.00 177 SER A C 1
ATOM 1389 O O . SER A 1 177 ? 8.631 6.190 -3.873 1.00 88.00 177 SER A O 1
ATOM 1391 N N . GLU A 1 178 ? 9.365 6.011 -5.990 1.00 87.12 178 GLU A N 1
ATOM 1392 C CA . GLU A 1 178 ? 8.305 6.830 -6.585 1.00 87.12 178 GLU A CA 1
ATOM 1393 C C . GLU A 1 178 ? 6.953 6.105 -6.514 1.00 87.12 178 GLU A C 1
ATOM 1395 O O . GLU A 1 178 ? 5.956 6.697 -6.099 1.00 87.12 178 GLU A O 1
ATOM 1400 N N . ILE A 1 179 ? 6.925 4.807 -6.836 1.00 90.12 179 ILE A N 1
ATOM 1401 C CA . ILE A 1 179 ? 5.719 3.975 -6.736 1.00 90.12 179 ILE A CA 1
ATOM 1402 C C . ILE A 1 179 ? 5.212 3.919 -5.292 1.00 90.12 179 ILE A C 1
ATOM 1404 O O . ILE A 1 179 ? 4.018 4.114 -5.064 1.00 90.12 179 ILE A O 1
ATOM 1408 N N . ARG A 1 180 ? 6.093 3.751 -4.292 1.00 92.75 180 ARG A N 1
ATOM 1409 C CA . ARG A 1 180 ? 5.706 3.820 -2.870 1.00 92.75 180 ARG A CA 1
ATOM 1410 C C . ARG A 1 180 ? 5.028 5.147 -2.556 1.00 92.75 180 ARG A C 1
ATOM 1412 O O . ARG A 1 180 ? 3.983 5.154 -1.908 1.00 92.75 180 ARG A O 1
ATOM 1419 N N . LEU A 1 181 ? 5.618 6.264 -2.981 1.00 91.25 181 LEU A N 1
ATOM 1420 C CA . LEU A 1 181 ? 5.036 7.578 -2.729 1.00 91.25 181 LEU A CA 1
ATOM 1421 C C . LEU A 1 181 ? 3.652 7.710 -3.375 1.00 91.25 181 LEU A C 1
ATOM 1423 O O . LEU A 1 181 ? 2.731 8.204 -2.728 1.00 91.25 181 LEU A O 1
ATOM 1427 N N . ARG A 1 182 ? 3.489 7.241 -4.614 1.00 91.12 182 ARG A N 1
ATOM 1428 C CA . ARG A 1 182 ? 2.202 7.266 -5.321 1.00 91.12 182 ARG A CA 1
ATOM 1429 C C . ARG A 1 182 ? 1.144 6.419 -4.616 1.00 91.12 182 ARG A C 1
ATOM 1431 O O . ARG A 1 182 ? 0.047 6.922 -4.407 1.00 91.12 182 ARG A O 1
ATOM 1438 N N . ILE A 1 183 ? 1.494 5.220 -4.143 1.00 94.12 183 ILE A N 1
ATOM 1439 C CA . ILE A 1 183 ? 0.611 4.381 -3.311 1.00 94.12 183 ILE A CA 1
ATOM 1440 C C . ILE A 1 183 ? 0.175 5.135 -2.046 1.00 94.12 183 ILE A C 1
ATOM 1442 O O . ILE A 1 183 ? -1.005 5.147 -1.699 1.00 94.12 183 ILE A O 1
ATOM 1446 N N . VAL A 1 184 ? 1.111 5.791 -1.349 1.00 95.19 184 VAL A N 1
ATOM 1447 C CA . VAL A 1 184 ? 0.793 6.567 -0.139 1.00 95.19 184 VAL A CA 1
ATOM 1448 C C . VAL A 1 184 ? -0.138 7.735 -0.466 1.00 95.19 184 VAL A C 1
ATOM 1450 O O . VAL A 1 184 ? -1.114 7.948 0.250 1.00 95.19 184 VAL A O 1
ATOM 1453 N N . ILE A 1 185 ? 0.135 8.487 -1.535 1.00 93.50 185 ILE A N 1
ATOM 1454 C CA . ILE A 1 185 ? -0.711 9.608 -1.963 1.00 93.50 185 ILE A CA 1
ATOM 1455 C C . ILE A 1 185 ? -2.121 9.117 -2.287 1.00 93.50 185 ILE A C 1
ATOM 1457 O O . ILE A 1 185 ? -3.078 9.692 -1.770 1.00 93.50 185 ILE A O 1
ATOM 1461 N N . GLU A 1 186 ? -2.240 8.052 -3.076 1.00 94.56 186 GLU A N 1
ATOM 1462 C CA . GLU A 1 186 ? -3.511 7.443 -3.466 1.00 94.56 186 GLU A CA 1
ATOM 1463 C C . GLU A 1 186 ? -4.349 7.085 -2.233 1.00 94.56 186 GLU A C 1
ATOM 1465 O O . GLU A 1 186 ? -5.443 7.615 -2.034 1.00 94.56 186 GLU A O 1
ATOM 1470 N N . LEU A 1 187 ? -3.788 6.288 -1.323 1.00 96.19 187 LEU A N 1
ATOM 1471 C CA . LEU A 1 187 ? -4.486 5.842 -0.118 1.00 96.19 187 LEU A CA 1
ATOM 1472 C C . LEU A 1 187 ? -4.894 6.997 0.811 1.00 96.19 187 LEU A C 1
ATOM 1474 O O . LEU A 1 187 ? -5.948 6.959 1.452 1.00 96.19 187 LEU A O 1
ATOM 1478 N N . VAL A 1 188 ? -4.078 8.045 0.895 1.00 95.94 188 VAL A N 1
ATOM 1479 C CA . VAL A 1 188 ? -4.348 9.205 1.754 1.00 95.94 188 VAL A CA 1
ATOM 1480 C C . VAL A 1 188 ? -5.426 10.119 1.163 1.00 95.94 188 VAL A C 1
ATOM 1482 O O . VAL A 1 188 ? -6.286 10.629 1.893 1.00 95.94 188 VAL A O 1
ATOM 1485 N N . GLN A 1 189 ? -5.377 10.377 -0.146 1.00 94.31 189 GLN A N 1
ATOM 1486 C CA . GLN A 1 189 ? -6.345 11.252 -0.812 1.00 94.31 189 GLN A CA 1
ATOM 1487 C C . GLN A 1 189 ? -7.702 10.561 -0.956 1.00 94.31 189 GLN A C 1
ATOM 1489 O O . GLN A 1 189 ? -8.739 11.193 -0.737 1.00 94.31 189 GLN A O 1
ATOM 1494 N N . ASN A 1 190 ? -7.689 9.251 -1.197 1.00 95.44 190 ASN A N 1
ATOM 1495 C CA . ASN A 1 190 ? -8.871 8.458 -1.497 1.00 95.44 190 ASN A CA 1
ATOM 1496 C C . ASN A 1 190 ? -9.313 7.546 -0.342 1.00 95.44 190 ASN A C 1
ATOM 1498 O O . ASN A 1 190 ? -10.033 6.586 -0.577 1.00 95.44 190 ASN A O 1
ATOM 1502 N N . GLU A 1 191 ? -8.974 7.873 0.916 1.00 96.31 191 GLU A N 1
ATOM 1503 C CA . GLU A 1 191 ? -9.362 7.102 2.123 1.00 96.31 191 GLU A CA 1
ATOM 1504 C C . GLU A 1 191 ? -10.825 6.626 2.103 1.00 96.31 191 GLU A C 1
ATOM 1506 O O . GLU A 1 191 ? -11.123 5.485 2.438 1.00 96.31 191 GLU A O 1
ATOM 1511 N N . HIS A 1 192 ? -11.745 7.499 1.691 1.00 96.12 192 HIS A N 1
ATOM 1512 C CA . HIS A 1 192 ? -13.172 7.195 1.623 1.00 96.12 192 HIS A CA 1
ATOM 1513 C C . HIS A 1 192 ? -13.519 6.039 0.669 1.00 96.12 192 HIS A C 1
ATOM 1515 O O . HIS A 1 192 ? -14.488 5.339 0.929 1.00 96.12 192 HIS A O 1
ATOM 1521 N N . LEU A 1 193 ? -12.737 5.820 -0.393 1.00 95.12 193 LEU A N 1
ATOM 1522 C CA . LEU A 1 193 ? -12.920 4.717 -1.337 1.00 95.12 193 LEU A CA 1
ATOM 1523 C C . LEU A 1 193 ? -12.433 3.393 -0.741 1.00 95.12 193 LEU A C 1
ATOM 1525 O O . LEU A 1 193 ? -13.130 2.390 -0.800 1.00 95.12 193 LEU A O 1
ATOM 1529 N N . TYR A 1 194 ? -11.271 3.387 -0.089 1.00 95.06 194 TYR A N 1
ATOM 1530 C CA . TYR A 1 194 ? -10.689 2.170 0.499 1.00 95.06 194 TYR A CA 1
ATOM 1531 C C . TYR A 1 194 ? -11.349 1.729 1.815 1.00 95.06 194 TYR A C 1
ATOM 1533 O O . TYR A 1 194 ? -11.045 0.654 2.337 1.00 95.06 194 TYR A O 1
ATOM 1541 N N . LEU A 1 195 ? -12.249 2.554 2.348 1.00 95.69 195 LEU A N 1
ATOM 1542 C CA . LEU A 1 195 ? -13.146 2.225 3.455 1.00 95.69 195 LEU A CA 1
ATOM 1543 C C . LEU A 1 195 ? -14.588 1.973 2.986 1.00 95.69 195 LEU A C 1
ATOM 1545 O O . LEU A 1 195 ? -15.446 1.679 3.815 1.00 95.69 195 LEU A O 1
ATOM 1549 N N . ASP A 1 196 ? -14.857 2.068 1.681 1.00 93.31 196 ASP A N 1
ATOM 1550 C CA . ASP A 1 196 ? -16.162 1.797 1.084 1.00 93.31 196 ASP A CA 1
ATOM 1551 C C . ASP A 1 196 ? -16.203 0.392 0.478 1.00 93.31 196 ASP A C 1
ATOM 1553 O O . ASP A 1 196 ? -15.384 0.004 -0.358 1.00 93.31 196 ASP A O 1
ATOM 1557 N N . ASN A 1 197 ? -17.204 -0.387 0.884 1.00 91.19 197 ASN A N 1
ATOM 1558 C CA . ASN A 1 197 ? -17.332 -1.766 0.433 1.00 91.19 197 ASN A CA 1
ATOM 1559 C C . ASN A 1 197 ? -17.632 -1.862 -1.069 1.00 91.19 197 ASN A C 1
ATOM 1561 O O . ASN A 1 197 ? -17.145 -2.772 -1.734 1.00 91.19 197 ASN A O 1
ATOM 1565 N N . ASN A 1 198 ? -18.418 -0.928 -1.618 1.00 89.62 198 ASN A N 1
ATOM 1566 C CA . ASN A 1 198 ? -18.800 -0.969 -3.030 1.00 89.62 198 ASN A CA 1
ATOM 1567 C C . ASN A 1 198 ? -17.600 -0.712 -3.936 1.00 89.62 198 ASN A C 1
ATOM 1569 O O . ASN A 1 198 ? -17.479 -1.338 -4.986 1.00 89.62 198 ASN A O 1
ATOM 1573 N N . PHE A 1 199 ? -16.713 0.196 -3.535 1.00 89.75 199 PHE A N 1
ATOM 1574 C CA . PHE A 1 199 ? -15.462 0.435 -4.227 1.00 89.75 199 PHE A CA 1
ATOM 1575 C C . PHE A 1 199 ? -14.553 -0.795 -4.185 1.00 89.75 199 PHE A C 1
ATOM 1577 O O . PHE A 1 199 ? -14.114 -1.229 -5.245 1.00 89.75 199 PHE A O 1
ATOM 1584 N N . LEU A 1 200 ? -14.341 -1.407 -3.014 1.00 89.06 200 LEU A N 1
ATOM 1585 C CA . LEU A 1 200 ? -13.491 -2.602 -2.888 1.00 89.06 200 LEU A CA 1
ATOM 1586 C C . LEU A 1 200 ? -14.058 -3.846 -3.598 1.00 89.06 200 LEU A C 1
ATOM 1588 O O . LEU A 1 200 ? -13.322 -4.781 -3.900 1.00 89.06 200 LEU A O 1
ATOM 1592 N N . LEU A 1 201 ? -15.362 -3.877 -3.891 1.00 87.62 201 LEU A N 1
ATOM 1593 C CA . LEU A 1 201 ? -15.970 -4.938 -4.699 1.00 87.62 201 LEU A CA 1
ATOM 1594 C C . LEU A 1 201 ? -15.655 -4.811 -6.198 1.00 87.62 201 LEU A C 1
ATOM 1596 O O . LEU A 1 201 ? -15.805 -5.804 -6.922 1.00 87.62 201 LEU A O 1
ATOM 1600 N N . LYS A 1 202 ? -15.227 -3.630 -6.677 1.00 78.31 202 LYS A N 1
ATOM 1601 C CA . LYS A 1 202 ? -14.850 -3.393 -8.080 1.00 78.31 202 LYS A CA 1
ATOM 1602 C C . LYS A 1 202 ? -13.556 -4.151 -8.379 1.00 78.31 202 LYS A C 1
ATOM 1604 O O . LYS A 1 202 ? -12.470 -3.685 -8.074 1.00 78.31 202 LYS A O 1
ATOM 1609 N N . GLY A 1 203 ? -13.688 -5.341 -8.954 1.00 64.81 203 GLY A N 1
ATOM 1610 C CA . GLY A 1 203 ? -12.572 -6.269 -9.181 1.00 64.81 203 GLY A CA 1
ATOM 1611 C C . GLY A 1 203 ? -12.877 -7.693 -8.723 1.00 64.81 203 GLY A C 1
ATOM 1612 O O . GLY A 1 203 ? -12.152 -8.623 -9.059 1.00 64.81 203 GLY A O 1
ATOM 1613 N N . THR A 1 204 ? -13.988 -7.890 -8.011 1.00 70.62 204 THR A N 1
ATOM 1614 C CA . THR A 1 204 ? -14.484 -9.219 -7.651 1.00 70.62 204 THR A CA 1
ATOM 1615 C C . THR A 1 204 ? -15.569 -9.676 -8.627 1.00 70.62 204 THR A C 1
ATOM 1617 O O . THR A 1 204 ? -16.415 -8.893 -9.058 1.00 70.62 204 THR A O 1
ATOM 1620 N N . THR A 1 205 ? -15.593 -10.971 -8.950 1.00 68.31 205 THR A N 1
ATOM 1621 C CA . THR A 1 205 ? -16.684 -11.591 -9.727 1.00 68.31 205 THR A CA 1
ATOM 1622 C C . THR A 1 205 ? -17.992 -11.668 -8.935 1.00 68.31 205 THR A C 1
ATOM 1624 O O . THR A 1 205 ? -19.064 -11.845 -9.511 1.00 68.31 205 THR A O 1
ATOM 1627 N N . ASN A 1 206 ? -17.923 -11.501 -7.610 1.00 66.31 206 ASN A N 1
ATOM 1628 C CA . ASN A 1 206 ? -19.058 -11.584 -6.702 1.00 66.31 206 ASN A CA 1
ATOM 1629 C C . ASN A 1 206 ? -19.457 -10.202 -6.164 1.00 66.31 206 ASN A C 1
ATOM 1631 O O . ASN A 1 206 ? -19.350 -9.913 -4.971 1.00 66.31 206 ASN A O 1
ATOM 1635 N N . THR A 1 207 ? -19.990 -9.367 -7.053 1.00 62.03 207 THR A N 1
ATOM 1636 C CA . THR A 1 207 ? -20.501 -8.019 -6.743 1.00 62.03 207 THR A CA 1
ATOM 1637 C C . THR A 1 207 ? -21.715 -8.008 -5.804 1.00 62.03 207 THR A C 1
ATOM 1639 O O . THR A 1 207 ? -22.148 -6.944 -5.373 1.00 62.03 207 THR A O 1
ATOM 1642 N N . LYS A 1 208 ? -22.265 -9.183 -5.464 1.00 61.84 208 LYS A N 1
ATOM 1643 C CA . LYS A 1 208 ? -23.371 -9.365 -4.510 1.00 61.84 208 LYS A CA 1
ATOM 1644 C C . LYS A 1 208 ? -22.906 -9.836 -3.128 1.00 61.84 208 LYS A C 1
ATOM 1646 O O . LYS A 1 208 ? -23.738 -10.151 -2.280 1.00 61.84 208 LYS A O 1
ATOM 1651 N N . SER A 1 209 ? -21.597 -9.922 -2.896 1.00 67.19 209 SER A N 1
ATOM 1652 C CA . SER A 1 209 ? -21.044 -10.326 -1.606 1.00 67.19 209 SER A CA 1
ATOM 1653 C C . SER A 1 209 ? -21.447 -9.339 -0.505 1.00 67.19 209 SER A C 1
ATOM 1655 O O . SER A 1 209 ? -21.135 -8.153 -0.573 1.00 67.19 209 SER A O 1
ATOM 1657 N N . SER A 1 210 ? -22.091 -9.844 0.551 1.00 66.38 210 SER A N 1
ATOM 1658 C CA . SER A 1 210 ? -22.414 -9.083 1.766 1.00 66.38 210 SER A CA 1
ATOM 1659 C C . SER A 1 210 ? -21.228 -8.946 2.728 1.00 66.38 210 SER A C 1
ATOM 1661 O O . SER A 1 210 ? -21.388 -8.454 3.846 1.00 66.38 210 SER A O 1
ATOM 1663 N N . LYS A 1 211 ? -20.039 -9.428 2.342 1.00 82.88 211 LYS A N 1
ATOM 1664 C CA . LYS A 1 211 ? -18.845 -9.344 3.186 1.00 82.88 211 LYS A CA 1
ATOM 1665 C C . LYS A 1 211 ? -18.402 -7.890 3.309 1.00 82.88 211 LYS A C 1
ATOM 1667 O O . LYS A 1 211 ? -18.287 -7.196 2.304 1.00 82.88 211 LYS A O 1
ATOM 1672 N N . ASN A 1 212 ? -18.110 -7.471 4.537 1.00 89.56 212 ASN A N 1
ATOM 1673 C CA . ASN A 1 212 ? -17.492 -6.183 4.832 1.00 89.56 212 ASN A CA 1
ATOM 1674 C C . ASN A 1 212 ? -15.984 -6.276 4.533 1.00 89.56 212 ASN A C 1
ATOM 1676 O O . ASN A 1 212 ? -15.198 -6.704 5.379 1.00 89.56 212 ASN A O 1
ATOM 1680 N N . LEU A 1 213 ? -15.595 -5.937 3.302 1.00 92.06 213 LEU A N 1
ATOM 1681 C CA . LEU A 1 213 ? -14.212 -5.967 2.828 1.00 92.06 213 LEU A CA 1
ATOM 1682 C C . LEU A 1 213 ? -13.289 -5.035 3.622 1.00 92.06 213 LEU A C 1
ATOM 1684 O O . LEU A 1 213 ? -12.214 -5.505 3.985 1.00 92.06 213 LEU A O 1
ATOM 1688 N N . PRO A 1 214 ? -13.675 -3.793 3.985 1.00 94.81 214 PRO A N 1
ATOM 1689 C CA . PRO A 1 214 ? -12.846 -2.968 4.865 1.00 94.81 214 PRO A CA 1
ATOM 1690 C C . PRO A 1 214 ? -12.518 -3.649 6.201 1.00 94.81 214 PRO A C 1
ATOM 1692 O O . PRO A 1 214 ? -11.379 -3.588 6.663 1.00 94.81 214 PRO A O 1
ATOM 1695 N N . ALA A 1 215 ? -13.489 -4.343 6.806 1.00 95.12 215 ALA A N 1
ATOM 1696 C CA . ALA A 1 215 ? -13.259 -5.103 8.033 1.00 95.12 215 ALA A CA 1
ATOM 1697 C C . ALA A 1 215 ? -12.314 -6.289 7.802 1.00 95.12 215 ALA A C 1
ATOM 1699 O O . ALA A 1 215 ? -11.413 -6.511 8.604 1.00 95.12 215 ALA A O 1
ATOM 1700 N N . ILE A 1 216 ? -12.478 -7.024 6.699 1.00 93.44 216 ILE A N 1
ATOM 1701 C CA . ILE A 1 216 ? -11.575 -8.126 6.334 1.00 93.44 216 ILE A CA 1
ATOM 1702 C C . ILE A 1 216 ? -10.153 -7.603 6.112 1.00 93.44 216 ILE A C 1
ATOM 1704 O O . ILE A 1 216 ? -9.205 -8.176 6.634 1.00 93.44 216 ILE A O 1
ATOM 1708 N N . TYR A 1 217 ? -9.995 -6.495 5.388 1.00 94.88 217 TYR A N 1
ATOM 1709 C CA . TYR A 1 217 ? -8.689 -5.890 5.132 1.00 94.88 217 TYR A CA 1
ATOM 1710 C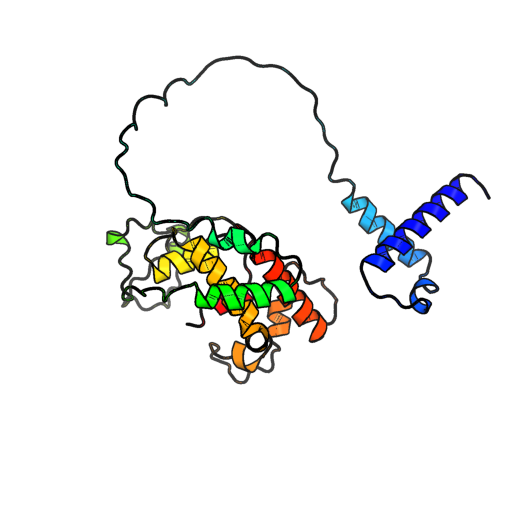 C . TYR A 1 217 ? -8.017 -5.473 6.441 1.00 94.88 217 TYR A C 1
ATOM 1712 O O . TYR A 1 217 ? -6.843 -5.770 6.644 1.00 94.88 217 TYR A O 1
ATOM 1720 N N . ALA A 1 218 ? -8.779 -4.880 7.366 1.00 96.06 218 ALA A N 1
ATOM 1721 C CA . ALA A 1 218 ? -8.276 -4.526 8.685 1.00 96.06 218 ALA A CA 1
ATOM 1722 C C . ALA A 1 218 ? -7.754 -5.740 9.466 1.00 96.06 218 ALA A C 1
ATOM 1724 O O . ALA A 1 218 ? -6.737 -5.605 10.135 1.00 96.06 218 ALA A O 1
ATOM 1725 N N . GLN A 1 219 ? -8.380 -6.918 9.353 1.00 94.81 219 GLN A N 1
ATOM 1726 C CA . GLN A 1 219 ? -7.918 -8.140 10.035 1.00 94.81 219 GLN A CA 1
ATOM 1727 C C . GLN A 1 219 ? -6.548 -8.633 9.550 1.00 94.81 219 GLN A C 1
ATOM 1729 O O . GLN A 1 219 ? -5.851 -9.303 10.307 1.00 94.81 219 GLN A O 1
ATOM 1734 N N . TYR A 1 220 ? -6.152 -8.298 8.318 1.00 93.38 220 TYR A N 1
ATOM 1735 C CA . TYR A 1 220 ? -4.823 -8.614 7.779 1.00 93.38 220 TYR A CA 1
ATOM 1736 C C . TYR A 1 220 ? -3.749 -7.586 8.158 1.00 93.38 220 TYR A C 1
ATOM 1738 O O . TYR A 1 220 ? -2.576 -7.780 7.838 1.00 93.38 220 TYR A O 1
ATOM 1746 N N . SER A 1 221 ? -4.127 -6.492 8.821 1.00 93.12 221 SER A N 1
ATOM 1747 C CA . SER A 1 221 ? -3.177 -5.494 9.304 1.00 93.12 221 SER A CA 1
ATOM 1748 C C . SER A 1 221 ? -2.435 -6.004 10.538 1.00 93.12 221 SER A C 1
ATOM 1750 O O . SER A 1 221 ? -3.036 -6.579 11.443 1.00 93.12 221 SER A O 1
ATOM 1752 N N . ASP A 1 222 ? -1.144 -5.689 10.647 1.00 91.00 222 ASP A N 1
ATOM 1753 C CA . ASP A 1 222 ? -0.343 -5.952 11.854 1.00 91.00 222 ASP A CA 1
ATOM 1754 C C . ASP A 1 222 ? -0.800 -5.131 13.071 1.00 91.00 222 ASP A C 1
ATOM 1756 O O . ASP A 1 222 ? -0.341 -5.350 14.189 1.00 91.00 222 ASP A O 1
ATOM 1760 N N . MET A 1 223 ? -1.704 -4.173 12.861 1.00 91.00 223 MET A N 1
ATOM 1761 C CA . MET A 1 223 ? -2.288 -3.347 13.917 1.00 91.00 223 MET A CA 1
ATOM 1762 C C . MET A 1 223 ? -3.620 -3.877 14.445 1.00 91.00 223 MET A C 1
ATOM 1764 O O . MET A 1 223 ? -4.201 -3.267 15.348 1.00 91.00 223 MET A O 1
ATOM 1768 N N . TYR A 1 224 ? -4.131 -4.966 13.872 1.00 93.25 224 TYR A N 1
ATOM 1769 C CA . TYR A 1 224 ? -5.332 -5.620 14.358 1.00 93.25 224 TYR A CA 1
ATOM 1770 C C . TYR A 1 224 ? -5.023 -6.492 15.575 1.00 93.25 224 TYR A C 1
ATOM 1772 O O . TYR A 1 224 ? -4.084 -7.283 15.575 1.00 93.25 224 TYR A O 1
ATOM 1780 N N . LEU A 1 225 ? -5.847 -6.356 16.614 1.00 89.81 225 LEU A N 1
ATOM 1781 C CA . LEU A 1 225 ? -5.793 -7.205 17.797 1.00 89.81 225 LEU A CA 1
ATOM 1782 C C . LEU A 1 225 ? -6.934 -8.232 17.724 1.00 89.81 225 LEU A C 1
ATOM 1784 O O . LEU A 1 225 ? -8.101 -7.824 17.633 1.00 89.81 225 LEU A O 1
ATOM 1788 N N . PRO A 1 226 ? -6.633 -9.544 17.769 1.00 90.62 226 PRO A N 1
ATOM 1789 C CA . PRO A 1 226 ? -7.654 -10.585 17.770 1.00 90.62 226 PRO A CA 1
ATOM 1790 C C . PRO A 1 226 ? -8.675 -10.402 18.899 1.00 90.62 226 PRO A C 1
ATOM 1792 O O . PRO A 1 226 ? -8.329 -10.021 20.013 1.00 90.62 226 PRO A O 1
ATOM 1795 N N . GLY A 1 227 ? -9.946 -10.688 18.607 1.00 86.56 227 GLY A N 1
ATOM 1796 C CA . GLY A 1 227 ? -11.044 -10.589 19.578 1.00 86.56 227 GLY A CA 1
ATOM 1797 C C . GLY A 1 227 ? -11.700 -9.207 19.679 1.00 86.56 227 GLY A C 1
ATOM 1798 O O . GLY A 1 227 ? -12.753 -9.089 20.303 1.00 86.56 227 GLY A O 1
ATOM 1799 N N . ILE A 1 228 ? -11.154 -8.171 19.032 1.00 89.44 228 ILE A N 1
ATOM 1800 C CA . ILE A 1 228 ? -11.787 -6.846 18.991 1.00 89.44 228 ILE A CA 1
ATOM 1801 C C . ILE A 1 228 ? -12.908 -6.808 17.949 1.00 89.44 228 ILE A C 1
ATOM 1803 O O . ILE A 1 228 ? -12.718 -7.151 16.781 1.00 89.44 228 ILE A O 1
ATOM 1807 N N . HIS A 1 229 ? -14.076 -6.303 18.351 1.00 91.31 229 HIS A N 1
ATOM 1808 C CA . HIS A 1 229 ? -15.161 -6.016 17.418 1.00 91.31 229 HIS A CA 1
ATOM 1809 C C . HIS A 1 229 ? -14.801 -4.834 16.503 1.00 91.31 229 HIS A C 1
ATOM 1811 O O . HIS A 1 229 ? -14.630 -3.704 16.961 1.00 91.31 229 HIS A O 1
ATOM 1817 N N . LEU A 1 230 ? -14.702 -5.089 15.197 1.00 94.38 230 LEU A N 1
ATOM 1818 C CA . LEU A 1 230 ? -14.321 -4.091 14.197 1.00 94.38 230 LEU A CA 1
ATOM 1819 C C . LEU A 1 230 ? -15.478 -3.146 13.855 1.00 94.38 230 LEU A C 1
ATOM 1821 O O . LEU A 1 230 ? -16.262 -3.394 12.942 1.00 94.38 230 LEU A O 1
ATOM 1825 N N . THR A 1 231 ? -15.544 -2.025 14.570 1.00 95.31 231 THR A N 1
ATOM 1826 C CA . THR A 1 231 ? -16.384 -0.878 14.192 1.00 95.31 231 THR A CA 1
ATOM 1827 C C . THR A 1 231 ? -15.726 -0.049 13.086 1.00 95.31 231 THR A C 1
ATOM 1829 O O . THR A 1 231 ? -14.505 -0.085 12.916 1.00 95.31 231 THR A O 1
ATOM 1832 N N . GLU A 1 232 ? -16.500 0.776 12.375 1.00 94.94 232 GLU A N 1
ATOM 1833 C CA . GLU A 1 232 ? -15.977 1.676 11.330 1.00 94.94 232 GLU A CA 1
ATOM 1834 C C . GLU A 1 232 ? -14.845 2.588 11.830 1.00 94.94 232 GLU A C 1
ATOM 1836 O O . GLU A 1 232 ? -13.859 2.813 11.127 1.00 94.94 232 GLU A O 1
ATOM 1841 N N . ASN A 1 233 ? -14.945 3.078 13.070 1.00 96.56 233 ASN A N 1
ATOM 1842 C CA . ASN A 1 233 ? -13.917 3.923 13.679 1.00 96.56 233 ASN A CA 1
ATOM 1843 C C . ASN A 1 233 ? -12.613 3.156 13.930 1.00 96.56 233 ASN A C 1
ATOM 1845 O O . ASN A 1 233 ? -11.527 3.704 13.729 1.00 96.56 233 ASN A O 1
ATOM 1849 N N . ILE A 1 234 ? -12.708 1.889 14.343 1.00 96.56 234 ILE A N 1
ATOM 1850 C CA . ILE A 1 234 ? -11.536 1.032 14.552 1.00 96.56 234 ILE A CA 1
ATOM 1851 C C . ILE A 1 234 ? -10.888 0.698 13.209 1.00 96.56 234 ILE A C 1
ATOM 1853 O O . ILE A 1 234 ? -9.677 0.855 13.075 1.00 96.56 234 ILE A O 1
ATOM 1857 N N . ILE A 1 235 ? -11.683 0.334 12.198 1.00 97.75 235 ILE A N 1
ATOM 1858 C CA . ILE A 1 235 ? -11.199 0.053 10.838 1.00 97.75 235 ILE A CA 1
ATOM 1859 C C . ILE A 1 235 ? -10.470 1.277 10.270 1.00 97.75 235 ILE A C 1
ATOM 1861 O O . ILE A 1 235 ? -9.331 1.164 9.820 1.00 97.75 235 ILE A O 1
ATOM 1865 N N . ARG A 1 236 ? -11.074 2.470 10.363 1.00 98.06 236 ARG A N 1
ATOM 1866 C CA . ARG A 1 236 ? -10.447 3.728 9.928 1.00 98.06 236 ARG A CA 1
ATOM 1867 C C . ARG A 1 236 ? -9.151 4.018 10.687 1.00 98.06 236 ARG A C 1
ATOM 1869 O O . ARG A 1 236 ? -8.178 4.459 10.085 1.00 98.06 236 ARG A O 1
ATOM 1876 N N . SER A 1 237 ? -9.119 3.767 11.994 1.00 97.38 237 SER A N 1
ATOM 1877 C CA . SER A 1 237 ? -7.916 3.951 12.815 1.00 97.38 237 SER A CA 1
ATOM 1878 C C . SER A 1 237 ? -6.785 3.013 12.382 1.00 97.38 237 SER A C 1
ATOM 1880 O O . SER A 1 237 ? -5.656 3.470 12.207 1.00 97.38 237 SER A O 1
ATOM 1882 N N . ILE A 1 238 ? -7.086 1.731 12.144 1.00 97.62 238 ILE A N 1
ATOM 1883 C CA . ILE A 1 238 ? -6.133 0.744 11.612 1.00 97.62 238 ILE A CA 1
ATOM 1884 C C . ILE A 1 238 ? -5.599 1.213 10.254 1.00 97.62 238 ILE A C 1
ATOM 1886 O O . ILE A 1 238 ? -4.389 1.367 10.099 1.00 97.62 238 ILE A O 1
ATOM 1890 N N . TYR A 1 239 ? -6.495 1.556 9.325 1.00 97.81 239 TYR A N 1
ATOM 1891 C CA . TYR A 1 239 ? -6.158 2.070 7.996 1.00 97.81 239 TYR A CA 1
ATOM 1892 C C . TYR A 1 239 ? -5.195 3.265 8.054 1.00 97.81 239 TYR A C 1
ATOM 1894 O O . TYR A 1 239 ? -4.119 3.256 7.456 1.00 97.81 239 TYR A O 1
ATOM 1902 N N . GLN A 1 240 ? -5.540 4.295 8.832 1.00 97.69 240 GLN A N 1
ATOM 1903 C CA . GLN A 1 240 ? -4.731 5.510 8.938 1.00 97.69 240 GLN A CA 1
ATOM 1904 C C . GLN A 1 240 ? -3.369 5.248 9.580 1.00 97.69 240 GLN A C 1
ATOM 1906 O O . GLN A 1 240 ? -2.367 5.836 9.161 1.00 97.69 240 GLN A O 1
ATOM 1911 N N . LYS A 1 241 ? -3.300 4.385 10.599 1.00 96.44 241 LYS A N 1
ATOM 1912 C CA . LYS A 1 241 ? -2.023 4.031 11.221 1.00 96.44 241 LYS A CA 1
ATOM 1913 C C . LYS A 1 241 ? -1.149 3.209 10.269 1.00 96.44 241 LYS A C 1
ATOM 1915 O O . LYS A 1 241 ? 0.056 3.455 10.212 1.00 96.44 241 LYS A O 1
ATOM 1920 N N . GLU A 1 242 ? -1.731 2.301 9.489 1.00 96.12 242 GLU A N 1
ATOM 1921 C CA . GLU A 1 242 ? -1.014 1.532 8.469 1.00 96.12 242 GLU A CA 1
ATOM 1922 C C . GLU A 1 242 ? -0.417 2.445 7.396 1.00 96.12 242 GLU A C 1
ATOM 1924 O O . GLU A 1 242 ? 0.783 2.378 7.133 1.00 96.12 242 GLU A O 1
ATOM 1929 N N . ILE A 1 243 ? -1.201 3.390 6.872 1.00 96.06 243 ILE A N 1
ATOM 1930 C CA . ILE A 1 243 ? -0.720 4.415 5.934 1.00 96.06 243 ILE A CA 1
ATOM 1931 C C . ILE A 1 243 ? 0.415 5.233 6.536 1.00 96.06 243 ILE A C 1
ATOM 1933 O O . ILE A 1 243 ? 1.439 5.481 5.892 1.00 96.06 243 ILE A O 1
ATOM 1937 N N . MET A 1 244 ? 0.260 5.644 7.797 1.00 96.19 244 MET A N 1
ATOM 1938 C CA . MET A 1 244 ? 1.339 6.317 8.497 1.00 96.19 244 MET A CA 1
ATOM 1939 C C . MET A 1 244 ? 2.579 5.420 8.532 1.00 96.19 244 MET A C 1
ATOM 1941 O O . MET A 1 244 ? 3.657 5.906 8.212 1.00 96.19 244 MET A O 1
ATOM 1945 N N . LYS A 1 245 ? 2.477 4.126 8.841 1.00 94.88 245 LYS A N 1
ATOM 1946 C CA . LYS A 1 245 ? 3.624 3.202 8.832 1.00 94.88 245 LYS A CA 1
ATOM 1947 C C . LYS A 1 245 ? 4.315 3.163 7.464 1.00 94.88 245 LYS A C 1
ATOM 1949 O O . LYS A 1 245 ? 5.520 3.400 7.398 1.00 94.88 245 LYS A O 1
ATOM 1954 N N . ILE A 1 246 ? 3.572 2.927 6.382 1.00 93.75 246 ILE A N 1
ATOM 1955 C CA . ILE A 1 246 ? 4.136 2.705 5.037 1.00 93.75 246 ILE A CA 1
ATOM 1956 C C . ILE A 1 246 ? 4.713 3.959 4.368 1.00 93.75 246 ILE A C 1
ATOM 1958 O O . ILE A 1 246 ? 5.421 3.835 3.368 1.00 93.75 246 ILE A O 1
ATOM 1962 N N . ARG A 1 247 ? 4.460 5.154 4.928 1.00 93.25 247 ARG A N 1
ATOM 1963 C CA . ARG A 1 247 ? 5.086 6.414 4.485 1.00 93.25 247 ARG A CA 1
ATOM 1964 C C . ARG A 1 247 ? 6.612 6.387 4.598 1.00 93.25 247 ARG A C 1
ATOM 1966 O O . ARG A 1 247 ? 7.279 7.229 4.011 1.00 93.25 247 ARG A O 1
ATOM 1973 N N . LEU A 1 248 ? 7.146 5.494 5.430 1.00 91.12 248 LEU A N 1
ATOM 1974 C CA . LEU A 1 248 ? 8.576 5.318 5.636 1.00 91.12 248 LEU A CA 1
ATOM 1975 C C . LEU A 1 248 ? 9.121 4.271 4.663 1.00 91.12 248 LEU A C 1
ATOM 1977 O O . LEU A 1 248 ? 8.440 3.302 4.323 1.00 91.12 248 LEU A O 1
ATOM 1981 N N . ASP A 1 249 ? 10.371 4.465 4.254 1.00 89.69 249 ASP A N 1
ATOM 1982 C CA . ASP A 1 249 ? 11.063 3.537 3.366 1.00 89.69 249 ASP A CA 1
ATOM 1983 C C . ASP A 1 249 ? 11.180 2.132 3.984 1.00 89.69 249 ASP A C 1
ATOM 1985 O O . ASP A 1 249 ? 11.255 1.979 5.211 1.00 89.69 249 ASP A O 1
ATOM 1989 N N . LYS A 1 250 ? 11.153 1.108 3.122 1.00 89.25 250 LYS A N 1
ATOM 1990 C CA . LYS A 1 250 ? 11.243 -0.320 3.476 1.00 89.25 250 LYS A CA 1
ATOM 1991 C C . LYS A 1 250 ? 10.237 -0.793 4.528 1.00 89.25 250 LYS A C 1
ATOM 1993 O O . LYS A 1 250 ? 10.456 -1.807 5.192 1.00 89.25 250 LYS A O 1
ATOM 1998 N N . LYS A 1 251 ? 9.115 -0.093 4.702 1.00 92.75 251 LYS A N 1
ATOM 1999 C CA . LYS A 1 251 ? 8.011 -0.605 5.518 1.00 92.75 251 LYS A CA 1
ATOM 2000 C C . LYS A 1 251 ? 7.132 -1.534 4.681 1.00 92.75 251 LYS A C 1
ATOM 2002 O O . LYS A 1 251 ? 6.658 -1.080 3.632 1.00 92.75 251 LYS A O 1
ATOM 2007 N N . PRO A 1 252 ? 6.909 -2.786 5.136 1.00 91.88 252 PRO A N 1
ATOM 2008 C CA . PRO A 1 252 ? 6.060 -3.738 4.433 1.00 91.88 252 PRO A CA 1
ATOM 2009 C C . PRO A 1 252 ? 4.668 -3.170 4.192 1.00 91.88 252 PRO A C 1
ATOM 2011 O O . PRO A 1 252 ? 4.133 -2.445 5.038 1.00 91.88 252 PRO A O 1
ATOM 2014 N N . MET A 1 253 ? 4.113 -3.515 3.039 1.00 93.69 253 MET A N 1
ATOM 2015 C CA . MET A 1 253 ? 2.802 -3.085 2.581 1.00 93.69 253 MET A CA 1
ATOM 2016 C C . MET A 1 253 ? 1.826 -4.265 2.601 1.00 93.69 253 MET A C 1
ATOM 2018 O O . MET A 1 253 ? 2.202 -5.385 2.266 1.00 93.69 253 MET A O 1
ATOM 2022 N N . GLY A 1 254 ? 0.593 -4.004 3.020 1.00 93.06 254 GLY A N 1
ATOM 2023 C CA . GLY A 1 254 ? -0.502 -4.955 3.103 1.00 93.06 254 GLY A CA 1
ATOM 2024 C C . GLY A 1 254 ? -1.527 -4.803 1.981 1.00 93.06 254 GLY A C 1
ATOM 2025 O O . GLY A 1 254 ? -1.294 -4.204 0.927 1.00 93.06 254 GLY A O 1
ATOM 2026 N N . ILE A 1 255 ? -2.705 -5.365 2.231 1.00 93.62 255 ILE A N 1
ATOM 2027 C CA . ILE A 1 255 ? -3.748 -5.575 1.225 1.00 93.62 255 ILE A CA 1
ATOM 2028 C C . ILE A 1 255 ? -4.329 -4.276 0.645 1.00 93.62 255 ILE A C 1
ATOM 2030 O O . ILE A 1 255 ? -4.616 -4.220 -0.550 1.00 93.62 255 ILE A O 1
ATOM 2034 N N . TRP A 1 256 ? -4.426 -3.196 1.432 1.00 95.00 256 TRP A N 1
ATOM 2035 C CA . TRP A 1 256 ? -4.856 -1.894 0.906 1.00 95.00 256 TRP A CA 1
ATOM 2036 C C . TRP A 1 256 ? -3.886 -1.347 -0.140 1.00 95.00 256 TRP A C 1
ATOM 2038 O O . TRP A 1 256 ? -4.320 -0.785 -1.140 1.00 95.00 256 TRP A O 1
ATOM 2048 N N . GLN A 1 257 ? -2.580 -1.528 0.058 1.00 95.12 257 GLN A N 1
ATOM 2049 C CA . GLN A 1 257 ? -1.575 -1.068 -0.900 1.00 95.12 257 GLN A CA 1
ATOM 2050 C C . GLN A 1 257 ? -1.558 -1.914 -2.170 1.00 95.12 257 GLN A C 1
ATOM 2052 O O . GLN A 1 257 ? -1.352 -1.364 -3.248 1.00 95.12 257 GLN A O 1
ATOM 2057 N N . ILE A 1 258 ? -1.810 -3.224 -2.057 1.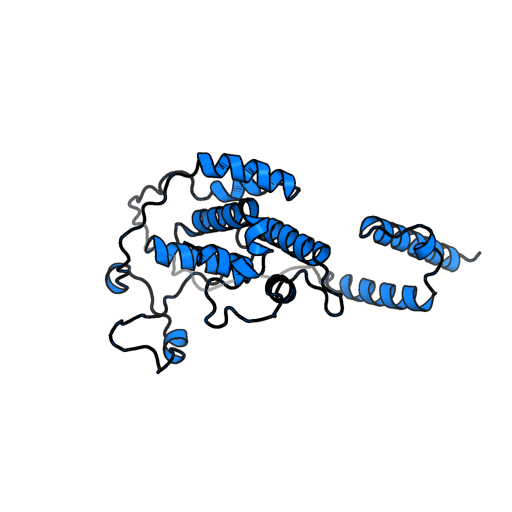00 92.50 258 ILE A N 1
ATOM 2058 C CA . ILE A 1 258 ? -1.994 -4.095 -3.227 1.00 92.50 258 ILE A CA 1
ATOM 2059 C C . ILE A 1 258 ? -3.171 -3.577 -4.058 1.00 92.50 258 ILE A C 1
ATOM 2061 O O . ILE A 1 258 ? -3.029 -3.376 -5.260 1.00 92.50 258 ILE A O 1
ATOM 2065 N N . HIS A 1 259 ? -4.299 -3.279 -3.407 1.00 91.25 259 HIS A N 1
ATOM 2066 C CA . HIS A 1 259 ? -5.472 -2.735 -4.086 1.00 91.25 259 HIS A CA 1
ATOM 2067 C C . HIS A 1 259 ? -5.203 -1.350 -4.699 1.00 91.25 259 HIS A C 1
ATOM 2069 O O . HIS A 1 259 ? -5.635 -1.075 -5.812 1.00 91.25 259 HIS A O 1
ATOM 2075 N N . ALA A 1 260 ? -4.463 -0.476 -4.013 1.00 92.25 260 ALA A N 1
ATOM 2076 C CA . ALA A 1 260 ? -4.087 0.830 -4.557 1.00 92.25 260 ALA A CA 1
ATOM 2077 C C . ALA A 1 260 ? -3.160 0.729 -5.775 1.00 92.25 260 ALA A C 1
ATOM 2079 O O . ALA A 1 260 ? -3.205 1.588 -6.647 1.00 92.25 260 ALA A O 1
ATOM 2080 N N . LEU A 1 261 ? -2.335 -0.319 -5.855 1.00 88.75 261 LEU A N 1
ATOM 2081 C CA . LEU A 1 261 ? -1.481 -0.565 -7.014 1.00 88.75 261 LEU A CA 1
ATOM 2082 C C . LEU A 1 261 ? -2.264 -1.135 -8.209 1.00 88.75 261 LEU A C 1
ATOM 2084 O O . LEU A 1 261 ? -1.855 -0.935 -9.348 1.00 88.75 261 LEU A O 1
ATOM 2088 N N . SER A 1 262 ? -3.372 -1.844 -7.964 1.00 79.88 262 SER A N 1
ATOM 2089 C CA . SER A 1 262 ? -4.189 -2.461 -9.018 1.00 79.88 262 SER A CA 1
ATOM 2090 C C . SER A 1 262 ? -5.267 -1.546 -9.597 1.00 79.88 262 SER A C 1
ATOM 2092 O O . SER A 1 262 ? -5.789 -1.834 -10.671 1.00 79.88 262 SER A O 1
ATOM 2094 N N . VAL A 1 263 ? -5.651 -0.486 -8.883 1.00 65.38 263 VAL A N 1
ATOM 2095 C CA . VAL A 1 263 ? -6.632 0.491 -9.365 1.00 65.38 263 VAL A CA 1
ATOM 2096 C C . VAL A 1 263 ? -5.895 1.558 -10.177 1.00 65.38 263 VAL A C 1
ATOM 2098 O O . VAL A 1 263 ? -5.426 2.556 -9.635 1.00 65.38 263 VAL A O 1
ATOM 2101 N N . GLY A 1 264 ? -5.781 1.312 -11.481 1.00 49.53 264 GLY A N 1
ATOM 2102 C CA . GLY A 1 264 ? -5.249 2.219 -12.499 1.00 49.53 264 GLY A CA 1
ATOM 2103 C C . GLY A 1 264 ? -6.009 2.058 -13.803 1.00 49.53 264 GLY A C 1
ATOM 2104 O O . GLY A 1 264 ? -6.292 0.893 -14.163 1.00 49.53 264 GLY A O 1
#

Secondary structure (DSSP, 8-state):
--HHHHHHHHHHHHHHHHHHHHS---HHHHS---HHHHHHHHHHHHHHHTTS----------------SSSS----------TTTTHHHHTTTT--SHHHHHHHHHHHHHHSPPP-PPPS---TGGGTPPB-HHHHTT--TTS-TTS---PBP---STTHHHHHHHHHHHSSSTTHHHHHHHHHHHHHHTHHHHT-HHHHTTT-S-TT----HHHHHHHTSTTPPTT----HHHHHHHHHHHHHHHTSTT----HHHHHHHH--

Organism: Mytilus edulis (NCBI:txid6550)

pLDDT: mean 70.82, std 22.18, range [26.62, 98.06]

Foldseek 3Di:
DDPVVVVVVVVLVVVLVVVVVVDDDDPVVSVPDDPVNVVVVVVVVVVVVVPPDDDDDDDDDDDDDDPDDPDDDPDDDDDPPPPDLVCLLVQLPPPDFLVSLLVSLVVVVVVDDDDPFDPQDQDCVVLVFDFDVVVVVVPDPPPDPPDPDTHTDDDPFQLRLLQVLCCRRPVGSSCSSVSLSQLLSQCSNPVVLLQDPQNVCVVPPCSVDPDRVLQVQLVFQPPDDPPDDDDSVNSSVSSSVLSSQSSHPRHHDGDSSVVSSVPD

Sequence (264 aa):
MTEDQRKEAKRVAHVKALLSRQNQLSRKEQDNLNDEDLAAVLSSIEENENHHVIDLTSPNEPEAMEQKAKAKTEEQTNTELPFGMNETIYCLKNVKSHRQLKSRCSQLIKDLGTLESNPLMVNIMDQRMEVDAKAMDNYPDDVPDTRALFPCKVSSDGNCLPSCGSVFAHKSEFKASEIRLRIVIELVQNEHLYLDNNFLLKGTTNTKSSKNLPAIYAQYSDMYLPGIHLTENIIRSIYQKEIMKIRLDKKPMGIWQIHALSVG

Radius of gyration: 25.57 Å; chains: 1; bounding box: 68×44×81 Å